Protein AF-A0A7S1QBC5-F1 (afdb_monomer_lite)

pLDDT: mean 70.39, std 18.43, range [30.5, 93.19]

Sequence (235 aa):
CILVTPGQVVLSHFKSKREDGSVTKSRTPREAKVIALGDDTARLEFLANGRRHEVPSTWIVGAQPIPSAGLLQSGISQETMKRGKLAITLLRTERAVLAYYLKGMTQCVETLQGFLEKAQAFTAMGDLNNARKCAQIVQDYLAKETKEMDAETASMQPESLDQVPKLDEDGQVLPNTDLNKPIWNMPPLGTDSKDTGQDILFVDGVPTDQSGRPLDLTPEQAESLQEQAEGKGKA

Secondary structure (DSSP, 8-state):
-----TT-EEEE--EEEPTTS-EEE-SS-EEEEEEEE-SSEEEEEETTTTEEEEEEGGGEEEE--S--GGGGTSS--HHHHHHHHHHHHHHHHHHHHHHHHHHHHHHHHHHHHHHHHHHHHHHHTT-HHHHHHHHHHHHHHHHHHHHHHHHHHHHHS---GGGSPPB-TTS-B--S--TTS-S--PPPS--------------S---B-TT-PBP---HHHHHHHHHHHHTTS--

Radius of gyration: 34.81 Å; chains: 1; bounding box: 71×44×100 Å

Foldseek 3Di:
DADDDQQFWFFFWAFDQDPVRDTDTDPGTAIWGFHDDDPFWTFTQGPVPRDTGIDGPVRGPGGDPDDPVVVVVPPQPPVNVVVVVVVVVVVVVVVVVVVVVVVVVVVLVVVLVVLVVVLVVCVVVVNNVVNVVSVVVNVVVVVVVVVVVVVVVVVPPDPPLLPPFQADPVGDGDPSDDPPDPSDPPDDPDDDPPPPDPPDPDDDDADDDPVPDGDPDDPVRVVVVVVVVVVPPDD

Organism: Alexandrium catenella (NCBI:txid2925)

Structure (mmCIF, N/CA/C/O backbone):
data_AF-A0A7S1QBC5-F1
#
_entry.id   AF-A0A7S1QBC5-F1
#
loop_
_atom_site.group_PDB
_atom_site.id
_atom_site.type_symbol
_atom_site.label_atom_id
_atom_site.label_alt_id
_atom_site.label_comp_id
_atom_site.label_asym_id
_atom_site.label_entity_id
_atom_site.label_seq_id
_atom_site.pdbx_PDB_ins_code
_atom_site.Cartn_x
_atom_site.Cartn_y
_atom_site.Cartn_z
_atom_site.occupancy
_atom_site.B_iso_or_equiv
_atom_site.auth_seq_id
_atom_site.auth_comp_id
_atom_site.auth_asym_id
_atom_site.auth_atom_id
_atom_site.pdbx_PDB_model_num
ATOM 1 N N . CYS A 1 1 ? -11.884 -5.260 -22.539 1.00 51.25 1 CYS A N 1
ATOM 2 C CA . CYS A 1 1 ? -11.257 -4.200 -23.351 1.00 51.25 1 CYS A CA 1
ATOM 3 C C . CYS A 1 1 ? -9.805 -4.094 -22.903 1.00 51.25 1 CYS A C 1
ATOM 5 O O . CYS A 1 1 ? -9.590 -3.922 -21.709 1.00 51.25 1 CYS A O 1
ATOM 7 N N . ILE A 1 2 ? -8.830 -4.323 -23.785 1.00 63.12 2 ILE A N 1
ATOM 8 C CA . ILE A 1 2 ? -7.410 -4.186 -23.427 1.00 63.12 2 ILE A CA 1
ATOM 9 C C . ILE A 1 2 ? -7.102 -2.690 -23.479 1.00 63.12 2 ILE A C 1
ATOM 11 O O . ILE A 1 2 ? -7.291 -2.072 -24.522 1.00 63.12 2 ILE A O 1
ATOM 15 N N . LEU A 1 3 ? -6.691 -2.103 -22.357 1.00 70.75 3 LEU A N 1
ATOM 16 C CA . LEU A 1 3 ? -6.310 -0.695 -22.309 1.00 70.75 3 LEU A CA 1
ATOM 17 C C . LEU A 1 3 ? -4.893 -0.573 -22.878 1.00 70.75 3 LEU A C 1
ATOM 19 O O . LEU A 1 3 ? -3.947 -1.101 -22.298 1.00 70.75 3 LEU A O 1
ATOM 23 N N . VAL A 1 4 ? -4.778 0.042 -24.053 1.00 77.62 4 VAL A N 1
ATOM 24 C CA . VAL A 1 4 ? -3.531 0.167 -24.816 1.00 77.62 4 VAL A CA 1
ATOM 25 C C . VAL A 1 4 ? -3.160 1.640 -24.905 1.00 77.62 4 VAL A C 1
ATOM 27 O O . VAL A 1 4 ? -3.991 2.457 -25.300 1.00 77.62 4 VAL A O 1
ATOM 30 N N . THR A 1 5 ? -1.917 1.982 -24.573 1.00 82.88 5 THR A N 1
ATOM 31 C CA . THR A 1 5 ? -1.407 3.355 -24.690 1.00 82.88 5 THR A CA 1
ATOM 32 C C . THR A 1 5 ? -0.395 3.495 -25.833 1.00 82.88 5 THR A C 1
ATOM 34 O O . THR A 1 5 ? 0.328 2.542 -26.149 1.00 82.88 5 THR A O 1
ATOM 37 N N . PRO A 1 6 ? -0.305 4.675 -26.480 1.00 83.50 6 PRO A N 1
ATOM 38 C CA . PRO A 1 6 ? 0.788 4.971 -27.401 1.00 83.50 6 PRO A CA 1
ATOM 39 C C . PRO A 1 6 ? 2.150 4.774 -26.722 1.00 83.50 6 PRO A C 1
ATOM 41 O O . PRO A 1 6 ? 2.346 5.151 -25.570 1.00 83.50 6 PRO A O 1
ATOM 44 N N . GLY A 1 7 ? 3.096 4.168 -27.433 1.00 80.00 7 GLY A N 1
ATOM 45 C CA . GLY A 1 7 ? 4.428 3.821 -26.937 1.00 80.00 7 GLY A CA 1
ATOM 46 C C . GLY A 1 7 ? 4.538 2.435 -26.293 1.00 80.00 7 GLY A C 1
ATOM 47 O O . GLY A 1 7 ? 5.657 1.945 -26.143 1.00 80.00 7 GLY A O 1
ATOM 48 N N . GLN A 1 8 ? 3.421 1.777 -25.969 1.00 85.12 8 GLN A N 1
ATOM 49 C CA . GLN A 1 8 ? 3.420 0.446 -25.362 1.00 85.12 8 GLN A CA 1
ATOM 50 C C . GLN A 1 8 ? 3.784 -0.652 -26.373 1.00 85.12 8 GLN A C 1
ATOM 52 O O . GLN A 1 8 ? 3.403 -0.586 -27.543 1.00 85.12 8 GLN A O 1
ATOM 57 N N . VAL A 1 9 ? 4.496 -1.687 -25.915 1.00 86.25 9 VAL A N 1
ATOM 58 C CA . VAL A 1 9 ? 4.707 -2.921 -26.685 1.00 86.25 9 VAL A CA 1
ATOM 59 C C . VAL A 1 9 ? 3.542 -3.875 -26.430 1.00 86.25 9 VAL A C 1
ATOM 61 O O . VAL A 1 9 ? 3.220 -4.208 -25.289 1.00 86.25 9 VAL A O 1
ATOM 64 N N . VAL A 1 10 ? 2.893 -4.302 -27.507 1.00 88.81 10 VAL A N 1
ATOM 65 C CA . VAL A 1 10 ? 1.724 -5.182 -27.497 1.00 88.81 10 VAL A CA 1
ATOM 66 C C . VAL A 1 10 ? 1.956 -6.395 -28.388 1.00 88.81 10 VAL A C 1
ATOM 68 O O . VAL A 1 10 ? 2.747 -6.356 -29.329 1.00 88.81 10 VAL A O 1
ATOM 71 N N . LEU A 1 11 ? 1.225 -7.474 -28.129 1.00 90.50 11 LEU A N 1
ATOM 72 C CA . LEU A 1 11 ? 1.123 -8.609 -29.037 1.00 90.50 11 LEU A CA 1
ATOM 73 C C . LEU A 1 11 ? -0.056 -8.378 -29.978 1.00 90.50 11 LEU A C 1
ATOM 75 O O . LEU A 1 11 ? -1.210 -8.345 -29.545 1.00 90.50 11 LEU A O 1
ATOM 79 N N . SER A 1 12 ? 0.228 -8.242 -31.272 1.00 90.25 12 SER A N 1
ATOM 80 C CA . SER A 1 12 ? -0.793 -8.015 -32.294 1.00 90.25 12 SER A CA 1
ATOM 81 C C . SER A 1 12 ? -0.640 -8.961 -33.473 1.00 90.25 12 SER A C 1
ATOM 83 O O . SER A 1 12 ? 0.461 -9.367 -33.847 1.00 90.25 12 SER A O 1
ATOM 85 N N . HIS A 1 13 ? -1.757 -9.284 -34.114 1.00 90.00 13 HIS A N 1
ATOM 86 C CA . HIS A 1 13 ? -1.727 -9.894 -35.438 1.00 90.00 13 HIS A CA 1
ATOM 87 C C . HIS A 1 13 ? -1.431 -8.842 -36.510 1.00 90.00 13 HIS A C 1
ATOM 89 O O . HIS A 1 13 ? -1.808 -7.678 -36.366 1.00 90.00 13 HIS A O 1
ATOM 95 N N . PHE A 1 14 ? -0.775 -9.255 -37.595 1.00 86.69 14 PHE A N 1
ATOM 96 C CA . PHE A 1 14 ? -0.503 -8.398 -38.749 1.00 86.69 14 PHE A CA 1
ATOM 97 C C . PHE A 1 14 ? -1.366 -8.796 -39.948 1.00 86.69 14 PHE A C 1
ATOM 99 O O . PHE A 1 14 ? -1.917 -9.899 -40.022 1.00 86.69 14 PHE A O 1
ATOM 106 N N . LYS A 1 15 ? -1.480 -7.877 -40.908 1.00 86.62 15 LYS A N 1
ATOM 107 C CA . LYS A 1 15 ? -2.141 -8.116 -42.194 1.00 86.62 15 LYS A CA 1
ATOM 108 C C . LYS A 1 15 ? -1.238 -8.988 -43.069 1.00 86.62 15 LYS A C 1
ATOM 110 O O . LYS A 1 15 ? -0.229 -8.511 -43.580 1.00 86.62 15 LYS A O 1
ATOM 115 N N . SER A 1 16 ? -1.597 -10.258 -43.234 1.00 82.88 16 SER A N 1
ATOM 116 C CA . SER A 1 16 ? -0.935 -11.168 -44.176 1.00 82.88 16 SER A CA 1
ATOM 117 C C . SER A 1 16 ? -1.643 -11.111 -45.530 1.00 82.88 16 SER A C 1
ATOM 119 O O . SER A 1 16 ? -2.864 -11.255 -45.587 1.00 82.88 16 SER A O 1
ATOM 121 N N . LYS A 1 17 ? -0.892 -10.868 -46.608 1.00 82.75 17 LYS A N 1
ATOM 122 C CA . LYS A 1 17 ? -1.403 -10.982 -47.980 1.00 82.75 17 LYS A CA 1
ATOM 123 C C . LYS A 1 17 ? -1.256 -12.433 -48.426 1.00 82.75 17 LYS A C 1
ATOM 125 O O . LYS A 1 17 ? -0.170 -12.993 -48.284 1.00 82.75 17 LYS A O 1
ATOM 130 N N . ARG A 1 18 ? -2.337 -13.035 -48.914 1.00 78.75 18 ARG A N 1
ATOM 131 C CA . ARG A 1 18 ? -2.302 -14.351 -49.564 1.00 78.75 18 ARG A CA 1
ATOM 132 C C . ARG A 1 18 ? -1.874 -14.211 -51.023 1.00 78.75 18 ARG A C 1
ATOM 134 O O . ARG A 1 18 ? -1.901 -13.106 -51.563 1.00 78.75 18 ARG A O 1
ATOM 141 N N . GLU A 1 19 ? -1.517 -15.331 -51.645 1.00 79.06 19 GLU A N 1
ATOM 142 C CA . GLU A 1 19 ? -1.205 -15.407 -53.081 1.00 79.06 19 GLU A CA 1
ATOM 143 C C . GLU A 1 19 ? -2.383 -14.913 -53.938 1.00 79.06 19 GLU A C 1
ATOM 145 O O . GLU A 1 19 ? -2.178 -14.190 -54.906 1.00 79.06 19 GLU A O 1
ATOM 150 N N . ASP A 1 20 ? -3.615 -15.145 -53.475 1.00 77.06 20 ASP A N 1
ATOM 151 C CA . ASP A 1 20 ? -4.859 -14.653 -54.089 1.00 77.06 20 ASP A CA 1
ATOM 152 C C . ASP A 1 20 ? -5.090 -13.132 -53.928 1.00 77.06 20 ASP A C 1
ATOM 154 O O . ASP A 1 20 ? -6.166 -12.621 -54.233 1.00 77.06 20 ASP A O 1
ATOM 158 N N . GLY A 1 21 ? -4.147 -12.391 -53.337 1.00 76.62 21 GLY A N 1
ATOM 159 C CA . GLY A 1 21 ? -4.260 -10.949 -53.077 1.00 76.62 21 GLY A CA 1
ATOM 160 C C . GLY A 1 21 ? -5.158 -10.561 -51.892 1.00 76.62 21 GLY A C 1
ATOM 161 O O . GLY A 1 21 ? -5.149 -9.402 -51.469 1.00 76.62 21 GLY A O 1
ATOM 162 N N . SER A 1 22 ? -5.892 -11.509 -51.299 1.00 78.88 22 SER A N 1
ATOM 163 C CA . SER A 1 22 ? -6.723 -11.264 -50.113 1.00 78.88 22 SER A CA 1
ATOM 164 C C . SER A 1 22 ? -5.884 -11.001 -48.853 1.00 78.88 22 SER A C 1
ATOM 166 O O . SER A 1 22 ? -4.820 -11.591 -48.642 1.00 78.88 22 SER A O 1
ATOM 168 N N . VAL A 1 23 ? -6.361 -10.097 -47.990 1.00 79.69 23 VAL A N 1
ATOM 169 C CA . VAL A 1 23 ? -5.702 -9.757 -46.720 1.00 79.69 23 VAL A CA 1
ATOM 170 C C . VAL A 1 23 ? -6.374 -10.513 -45.584 1.00 79.69 23 VAL A C 1
ATOM 172 O O . VAL A 1 23 ? -7.540 -10.282 -45.280 1.00 79.69 23 VAL A O 1
ATOM 175 N N . THR A 1 24 ? -5.625 -11.386 -44.914 1.00 84.62 24 THR A N 1
ATOM 176 C CA . THR A 1 24 ? -6.119 -12.138 -43.754 1.00 84.62 24 THR A CA 1
ATOM 177 C C . THR A 1 24 ? -5.286 -11.880 -42.506 1.00 84.62 24 THR A C 1
ATOM 179 O O . THR A 1 24 ? -4.106 -11.522 -42.578 1.00 84.62 24 THR A O 1
ATOM 182 N N . LYS A 1 25 ? -5.911 -12.056 -41.341 1.00 87.94 25 LYS A N 1
ATOM 183 C CA . LYS A 1 25 ? -5.252 -11.990 -40.034 1.00 87.94 25 LYS A CA 1
ATOM 184 C C . LYS A 1 25 ? -4.140 -13.043 -39.959 1.00 87.94 25 LYS A C 1
ATOM 186 O O . LYS A 1 25 ? -4.372 -14.202 -40.305 1.00 87.94 25 LYS A O 1
ATOM 191 N N . SER A 1 26 ? -2.941 -12.654 -39.521 1.00 86.56 26 SER A N 1
ATOM 192 C CA . SER A 1 26 ? -1.837 -13.601 -39.322 1.00 86.56 26 SER A CA 1
ATOM 193 C C . SER A 1 26 ? -2.220 -14.696 -38.323 1.00 86.56 26 SER A C 1
ATOM 195 O O . SER A 1 26 ? -2.960 -14.447 -37.374 1.00 86.56 26 SER A O 1
ATOM 197 N N . ARG A 1 27 ? -1.698 -15.915 -38.496 1.00 85.19 27 ARG A N 1
ATOM 198 C CA . ARG A 1 27 ? -1.941 -17.012 -37.541 1.00 85.19 27 ARG A CA 1
ATOM 199 C C . ARG A 1 27 ? -1.248 -16.770 -36.201 1.00 85.19 27 ARG A C 1
ATOM 201 O O . ARG A 1 27 ? -1.842 -17.003 -35.158 1.00 85.19 27 ARG A O 1
ATOM 208 N N . THR A 1 28 ? -0.018 -16.262 -36.237 1.00 84.94 28 THR A N 1
ATOM 209 C CA . THR A 1 28 ? 0.774 -15.963 -35.042 1.00 84.94 28 THR A CA 1
ATOM 210 C C . THR A 1 28 ? 0.765 -14.459 -34.744 1.00 84.94 28 THR A C 1
ATOM 212 O O . THR A 1 28 ? 0.979 -13.655 -35.666 1.00 84.94 28 THR A O 1
ATOM 215 N N . PRO A 1 29 ? 0.484 -14.053 -33.492 1.00 88.75 29 PRO A N 1
ATOM 216 C CA . PRO A 1 29 ? 0.684 -12.678 -33.056 1.00 88.75 29 PRO A CA 1
ATOM 217 C C . PRO A 1 29 ? 2.183 -12.392 -32.906 1.00 88.75 29 PRO A C 1
ATOM 219 O O . PRO A 1 29 ? 2.979 -13.295 -32.645 1.00 88.75 29 PRO A O 1
ATOM 222 N N . ARG A 1 30 ? 2.573 -11.134 -33.098 1.00 87.62 30 ARG A N 1
ATOM 223 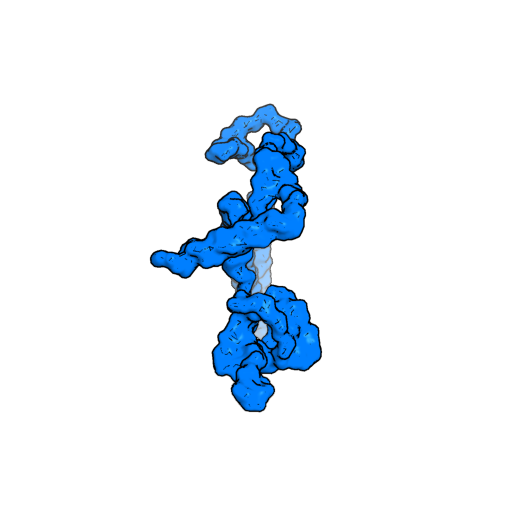C CA . ARG A 1 30 ? 3.955 -10.659 -32.975 1.00 87.62 30 ARG A CA 1
ATOM 224 C C . ARG A 1 30 ? 4.001 -9.405 -32.118 1.00 87.62 30 ARG A C 1
ATOM 226 O O . ARG A 1 30 ? 3.013 -8.676 -32.030 1.00 87.62 30 ARG A O 1
ATOM 233 N N . GLU A 1 31 ? 5.157 -9.161 -31.521 1.00 89.81 31 GLU A N 1
ATOM 234 C CA . GLU A 1 31 ? 5.402 -7.950 -30.747 1.00 89.81 31 GLU A CA 1
ATOM 235 C C . GLU A 1 31 ? 5.433 -6.724 -31.658 1.00 89.81 31 GLU A C 1
ATOM 237 O O . GLU A 1 31 ? 6.102 -6.701 -32.700 1.00 89.81 31 GLU A O 1
ATOM 242 N N . ALA A 1 32 ? 4.684 -5.704 -31.262 1.00 88.31 32 ALA A N 1
ATOM 243 C CA . ALA A 1 32 ? 4.590 -4.447 -31.970 1.00 88.31 32 ALA A CA 1
ATOM 244 C C . ALA A 1 32 ? 4.493 -3.278 -30.993 1.00 88.31 32 ALA A C 1
ATOM 246 O O . ALA A 1 32 ? 3.811 -3.361 -29.975 1.00 88.31 32 ALA A O 1
ATOM 247 N N . LYS A 1 33 ? 5.153 -2.170 -31.314 1.00 89.19 33 LYS A N 1
ATOM 248 C CA . LYS A 1 33 ? 5.049 -0.909 -30.585 1.00 89.19 33 LYS A CA 1
ATOM 249 C C . LYS A 1 33 ? 3.864 -0.107 -31.112 1.00 89.19 33 LYS A C 1
ATOM 251 O O . LYS A 1 33 ? 3.727 0.088 -32.320 1.00 89.19 33 LYS A O 1
ATOM 256 N N . VAL A 1 34 ? 3.011 0.373 -30.218 1.00 90.12 34 VAL A N 1
ATOM 257 C CA . VAL A 1 34 ? 1.857 1.205 -30.573 1.00 90.12 34 VAL A CA 1
ATOM 258 C C . VAL A 1 34 ? 2.350 2.613 -30.889 1.00 90.12 34 VAL A C 1
ATOM 260 O O . VAL A 1 34 ? 2.952 3.259 -30.038 1.00 90.12 34 VAL A O 1
ATOM 263 N N . ILE A 1 35 ? 2.112 3.104 -32.104 1.00 89.62 35 ILE A N 1
ATOM 264 C CA . ILE A 1 35 ? 2.470 4.477 -32.498 1.00 89.62 35 ILE A CA 1
ATOM 265 C C . ILE A 1 35 ? 1.291 5.413 -32.246 1.00 89.62 35 ILE A C 1
ATOM 267 O O . ILE A 1 35 ? 1.454 6.472 -31.651 1.00 89.62 35 ILE A O 1
ATOM 271 N N . ALA A 1 36 ? 0.107 5.023 -32.714 1.00 87.81 36 ALA A N 1
ATOM 272 C CA . ALA A 1 36 ? -1.112 5.808 -32.584 1.00 87.81 36 ALA A CA 1
ATOM 273 C C . ALA A 1 36 ? -2.322 4.881 -32.460 1.00 87.81 36 ALA A C 1
ATOM 275 O O . ALA A 1 36 ? -2.352 3.806 -33.068 1.00 87.81 36 ALA A O 1
ATOM 276 N N . LEU A 1 37 ? -3.311 5.320 -31.689 1.00 88.19 37 LEU A N 1
ATOM 277 C CA . LEU A 1 37 ? -4.580 4.632 -31.500 1.00 88.19 37 LEU A CA 1
ATOM 278 C C . LEU A 1 37 ? -5.678 5.494 -32.133 1.00 88.19 37 LEU A C 1
ATOM 280 O O . LEU A 1 37 ? -5.797 6.666 -31.787 1.00 88.19 37 LEU A O 1
ATOM 284 N N . GLY A 1 38 ? -6.407 4.942 -33.097 1.00 85.50 38 GLY A N 1
ATOM 285 C CA . GLY A 1 38 ? -7.657 5.502 -33.604 1.00 85.50 38 GLY A CA 1
ATOM 286 C C . GLY A 1 38 ? -8.857 4.788 -32.981 1.00 85.50 38 GLY A C 1
ATOM 287 O O . GLY A 1 38 ? -8.684 3.884 -32.161 1.00 85.50 38 GLY A O 1
ATOM 288 N N . ASP A 1 39 ? -10.062 5.175 -33.397 1.00 83.62 39 ASP A N 1
ATOM 289 C CA . ASP A 1 39 ? -11.306 4.649 -32.820 1.00 83.62 39 ASP A CA 1
ATOM 290 C C . ASP A 1 39 ? -11.473 3.137 -33.082 1.00 83.62 39 ASP A C 1
ATOM 292 O O . ASP A 1 39 ? -11.740 2.371 -32.158 1.00 83.62 39 ASP A O 1
ATOM 296 N N . ASP A 1 40 ? -11.195 2.686 -34.314 1.00 87.75 40 ASP A N 1
ATOM 297 C CA . ASP A 1 40 ? -11.333 1.276 -34.732 1.00 87.75 40 ASP A CA 1
ATOM 298 C C . ASP A 1 40 ? -10.020 0.622 -35.201 1.00 87.75 40 ASP A C 1
ATOM 300 O O . ASP A 1 40 ? -9.921 -0.607 -35.329 1.00 87.75 40 ASP A O 1
ATOM 304 N N . THR A 1 41 ? -8.979 1.419 -35.453 1.00 91.12 41 THR A N 1
ATOM 305 C CA . THR A 1 41 ? -7.675 0.948 -35.935 1.00 91.12 41 THR A CA 1
ATOM 306 C C . THR A 1 41 ? -6.538 1.426 -35.039 1.00 91.12 41 THR A C 1
ATOM 308 O O . THR A 1 41 ? -6.593 2.477 -34.411 1.00 91.12 41 THR A O 1
ATOM 311 N N . ALA A 1 42 ? -5.470 0.640 -34.977 1.00 89.81 42 ALA A N 1
ATOM 312 C CA . ALA A 1 42 ? -4.229 0.982 -34.307 1.00 89.81 42 ALA A CA 1
ATOM 313 C C . ALA A 1 42 ? -3.082 0.948 -35.318 1.00 89.81 42 ALA A C 1
ATOM 315 O O . ALA A 1 42 ? -2.928 -0.006 -36.093 1.00 89.81 42 ALA A O 1
ATOM 316 N N . ARG A 1 43 ? -2.250 1.990 -35.298 1.00 91.81 43 ARG A N 1
ATOM 317 C CA . ARG A 1 43 ? -1.004 2.038 -36.064 1.00 91.81 43 ARG A CA 1
ATOM 318 C C . ARG A 1 43 ? 0.106 1.452 -35.204 1.00 91.81 43 ARG A C 1
ATOM 320 O O . ARG A 1 43 ? 0.489 2.044 -34.195 1.00 91.81 43 ARG A O 1
ATOM 327 N N . LEU A 1 44 ? 0.613 0.295 -35.614 1.00 92.06 44 LEU A N 1
ATOM 328 C CA . LEU A 1 44 ? 1.619 -0.473 -34.890 1.00 92.06 44 LEU A CA 1
ATOM 329 C C . LEU A 1 44 ? 2.905 -0.601 -35.710 1.00 92.06 44 LEU A C 1
ATOM 331 O O . LEU A 1 44 ? 2.860 -0.728 -36.933 1.00 92.06 44 LEU A O 1
ATOM 335 N N . GLU A 1 45 ? 4.046 -0.616 -35.037 1.00 92.06 45 GLU A N 1
ATOM 336 C CA . GLU A 1 45 ? 5.358 -0.922 -35.606 1.00 92.06 45 GLU A CA 1
ATOM 337 C C . GLU A 1 45 ? 5.831 -2.273 -35.085 1.00 92.06 45 GLU A C 1
ATOM 339 O O . GLU A 1 45 ? 6.101 -2.429 -33.897 1.00 92.06 45 GLU A O 1
ATOM 344 N N . PHE A 1 46 ? 5.892 -3.273 -35.959 1.00 89.56 46 PHE A N 1
ATOM 345 C CA . PHE A 1 46 ? 6.289 -4.621 -35.562 1.00 89.56 46 PHE A CA 1
ATOM 346 C C . PHE A 1 46 ? 7.800 -4.681 -35.323 1.00 89.56 46 PHE A C 1
ATOM 348 O O . PHE A 1 46 ? 8.586 -4.423 -36.233 1.00 89.56 46 PHE A O 1
ATOM 355 N N . LEU A 1 47 ? 8.214 -5.071 -34.113 1.00 86.81 47 LEU A N 1
ATOM 356 C CA . LEU A 1 47 ? 9.625 -5.035 -33.701 1.00 86.81 47 LEU A CA 1
ATOM 357 C C . LEU A 1 47 ? 10.509 -5.961 -34.548 1.00 86.81 47 LEU A C 1
ATOM 359 O O . LEU A 1 47 ? 11.662 -5.652 -34.813 1.00 86.81 47 LEU A O 1
ATOM 363 N N . ALA A 1 48 ? 9.946 -7.070 -35.034 1.00 81.50 48 ALA A N 1
ATOM 364 C CA . ALA A 1 48 ? 10.674 -8.057 -35.827 1.00 81.50 48 ALA A CA 1
ATOM 365 C C . ALA A 1 48 ? 11.124 -7.553 -37.212 1.00 81.50 48 ALA A C 1
ATOM 367 O O . ALA A 1 48 ? 12.005 -8.156 -37.814 1.00 81.50 48 ALA A O 1
ATOM 368 N N . ASN A 1 49 ? 10.481 -6.523 -37.770 1.00 83.25 49 ASN A N 1
ATOM 369 C CA . ASN A 1 49 ? 10.765 -6.058 -39.133 1.00 83.25 49 ASN A CA 1
ATOM 370 C C . ASN A 1 49 ? 10.786 -4.529 -39.290 1.00 83.25 49 ASN A C 1
ATOM 372 O O . ASN A 1 49 ? 10.976 -4.055 -40.409 1.00 83.25 49 ASN A O 1
ATOM 376 N N . GLY A 1 50 ? 10.528 -3.766 -38.222 1.00 83.44 50 GLY A N 1
ATOM 377 C CA . GLY A 1 50 ? 10.456 -2.301 -38.246 1.00 83.44 50 GLY A CA 1
ATOM 378 C C . GLY A 1 50 ? 9.340 -1.737 -39.133 1.00 83.44 50 GLY A C 1
ATOM 379 O O . GLY A 1 50 ? 9.332 -0.547 -39.446 1.00 83.44 50 GLY A O 1
ATOM 380 N N . ARG A 1 51 ? 8.396 -2.567 -39.604 1.00 87.12 51 ARG A N 1
ATOM 381 C CA . ARG A 1 51 ? 7.351 -2.117 -40.533 1.00 87.12 51 ARG A CA 1
ATOM 382 C C . ARG A 1 51 ? 6.140 -1.599 -39.780 1.00 87.12 51 ARG A C 1
ATOM 384 O O . ARG A 1 51 ? 5.626 -2.237 -38.858 1.00 87.12 51 ARG A O 1
ATOM 391 N N . ARG A 1 52 ? 5.639 -0.461 -40.256 1.00 91.00 52 ARG A N 1
ATOM 392 C CA . ARG A 1 52 ? 4.421 0.173 -39.754 1.00 91.00 52 ARG A CA 1
ATOM 393 C C . ARG A 1 52 ? 3.206 -0.403 -40.461 1.00 91.00 52 ARG A C 1
ATOM 395 O O . ARG A 1 52 ? 3.121 -0.393 -41.687 1.00 91.00 52 ARG A O 1
ATOM 402 N N . HIS A 1 53 ? 2.260 -0.888 -39.676 1.00 89.88 53 HIS A N 1
ATOM 403 C CA . HIS A 1 53 ? 1.021 -1.470 -40.156 1.00 89.88 53 HIS A CA 1
ATOM 404 C C . HIS A 1 53 ? -0.156 -0.885 -39.389 1.00 89.88 53 HIS A C 1
ATOM 406 O O . HIS A 1 53 ? -0.126 -0.750 -38.170 1.00 89.88 53 HIS A O 1
ATOM 412 N N . GLU A 1 54 ? -1.220 -0.581 -40.119 1.00 91.00 54 GLU A N 1
ATOM 413 C CA . GLU A 1 54 ? -2.500 -0.225 -39.529 1.00 91.00 54 GLU A CA 1
ATOM 414 C C . GLU A 1 54 ? -3.376 -1.474 -39.444 1.00 91.00 54 GLU A C 1
ATOM 416 O O . GLU A 1 54 ? -3.695 -2.097 -40.468 1.00 91.00 54 GLU A O 1
ATOM 421 N N . VAL A 1 55 ? -3.722 -1.867 -38.222 1.00 90.12 55 VAL A N 1
ATOM 422 C CA . VAL A 1 55 ? -4.491 -3.079 -37.921 1.00 90.12 55 VAL A CA 1
ATOM 423 C C . VAL A 1 55 ? -5.724 -2.726 -37.091 1.00 90.12 55 VAL A C 1
ATOM 425 O O . VAL A 1 55 ? -5.684 -1.746 -36.356 1.00 90.12 55 VAL A O 1
ATOM 428 N N . PRO A 1 56 ? -6.823 -3.490 -37.183 1.00 90.88 56 PRO A N 1
ATOM 429 C CA . PRO A 1 56 ? -7.970 -3.293 -36.300 1.00 90.88 56 PRO A CA 1
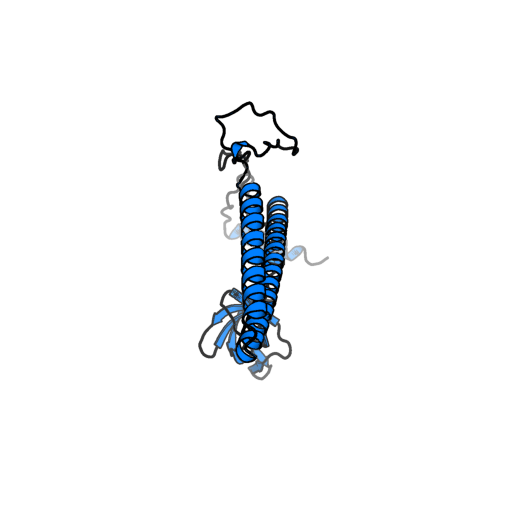ATOM 430 C C . PRO A 1 56 ? -7.570 -3.402 -34.825 1.00 90.88 56 PRO A C 1
ATOM 432 O O . PRO A 1 56 ? -6.774 -4.275 -34.468 1.00 90.88 56 PRO A O 1
ATOM 435 N N . SER A 1 57 ? -8.149 -2.571 -33.960 1.00 87.31 57 SER A N 1
ATOM 436 C CA . SER A 1 57 ? -7.889 -2.600 -32.508 1.00 87.31 57 SER A CA 1
ATOM 437 C C . SER A 1 57 ? -8.189 -3.977 -31.889 1.00 87.31 57 SER A C 1
ATOM 439 O O . SER A 1 57 ? -7.474 -4.446 -31.005 1.00 87.31 57 SER A O 1
ATOM 441 N N . THR A 1 58 ? -9.169 -4.696 -32.445 1.00 88.88 58 THR A N 1
ATOM 442 C CA . THR A 1 58 ? -9.547 -6.073 -32.073 1.00 88.88 58 THR A CA 1
ATOM 443 C C . THR A 1 58 ? -8.476 -7.133 -32.366 1.00 88.88 58 THR A C 1
ATOM 445 O O . THR A 1 58 ? -8.604 -8.280 -31.932 1.00 88.88 58 THR A O 1
ATOM 448 N N . TRP A 1 59 ? -7.425 -6.802 -33.124 1.00 89.44 59 TRP A N 1
ATOM 449 C CA . TRP A 1 59 ? -6.327 -7.723 -33.444 1.00 89.44 59 TRP A CA 1
ATOM 450 C C . TRP A 1 59 ? -5.179 -7.674 -32.432 1.00 89.44 59 TRP A C 1
ATOM 452 O O . TRP A 1 59 ? -4.257 -8.491 -32.530 1.00 89.44 59 TRP A O 1
ATOM 462 N N . ILE A 1 60 ? -5.255 -6.767 -31.458 1.00 87.56 60 ILE A N 1
ATOM 463 C CA . ILE A 1 60 ? -4.347 -6.700 -30.317 1.00 87.56 60 ILE A CA 1
ATOM 464 C C . ILE A 1 60 ? -4.804 -7.753 -29.301 1.00 87.56 60 ILE A C 1
ATOM 466 O O . ILE A 1 60 ? -5.904 -7.680 -28.763 1.00 87.56 60 ILE A O 1
ATOM 470 N N . VAL A 1 61 ? -3.975 -8.775 -29.086 1.00 84.25 61 VAL A N 1
ATOM 471 C CA . VAL A 1 61 ? -4.311 -9.968 -28.285 1.00 84.25 61 VAL A CA 1
ATOM 472 C C . VAL A 1 61 ? -3.963 -9.771 -26.816 1.00 84.25 61 VAL A C 1
ATOM 474 O O . VAL A 1 61 ? -4.637 -10.294 -25.934 1.00 84.25 61 VAL A O 1
ATOM 477 N N . GLY A 1 62 ? -2.905 -9.012 -26.550 1.00 77.75 62 GLY A N 1
ATOM 478 C CA . GLY A 1 62 ? -2.432 -8.754 -25.202 1.00 77.75 62 GLY A CA 1
ATOM 479 C C . GLY A 1 62 ? -1.543 -7.528 -25.178 1.00 77.75 62 GLY A C 1
ATOM 480 O O . GLY A 1 62 ? -0.710 -7.329 -26.060 1.00 77.75 62 GLY A O 1
ATOM 481 N N . ALA A 1 63 ? -1.715 -6.711 -24.152 1.00 68.81 63 ALA A N 1
ATOM 482 C CA . ALA A 1 63 ? -0.747 -5.702 -23.781 1.00 68.81 63 ALA A CA 1
ATOM 483 C C . ALA A 1 63 ? 0.105 -6.330 -22.679 1.00 68.81 63 ALA A C 1
ATOM 485 O O . ALA A 1 63 ? -0.448 -6.687 -21.640 1.00 68.81 63 ALA A O 1
ATOM 486 N N . GLN A 1 64 ? 1.407 -6.536 -22.896 1.00 59.53 64 GLN A N 1
ATOM 487 C CA . GLN A 1 64 ? 2.263 -6.849 -21.754 1.00 59.53 64 GLN A CA 1
ATOM 488 C C . GLN A 1 64 ? 2.362 -5.564 -20.919 1.00 59.53 64 GLN A C 1
ATOM 490 O O . GLN A 1 64 ? 2.809 -4.534 -21.437 1.00 59.53 64 GLN A O 1
ATOM 495 N N . PRO A 1 65 ? 1.918 -5.558 -19.651 1.00 51.84 65 PRO A N 1
ATOM 496 C CA . PRO A 1 65 ? 2.369 -4.534 -18.737 1.00 51.84 65 PRO A CA 1
ATOM 497 C C . PRO A 1 65 ? 3.797 -4.921 -18.370 1.00 51.84 65 PRO A C 1
ATOM 499 O O . PRO A 1 65 ? 3.979 -5.991 -17.806 1.00 51.84 65 PRO A O 1
ATOM 502 N N . ILE A 1 66 ? 4.788 -4.115 -18.750 1.00 56.69 66 ILE A N 1
ATOM 503 C CA . ILE A 1 66 ? 6.055 -3.875 -18.032 1.00 56.69 66 ILE A CA 1
ATOM 504 C C . ILE A 1 66 ? 7.002 -3.094 -18.965 1.00 56.69 66 ILE A C 1
ATOM 506 O O . ILE A 1 66 ? 7.064 -3.386 -20.162 1.00 56.69 66 ILE A O 1
ATOM 510 N N . PRO A 1 67 ? 7.732 -2.087 -18.443 1.00 51.31 67 PRO A N 1
ATOM 511 C CA . PRO A 1 67 ? 8.780 -1.393 -19.186 1.00 51.31 67 PRO A CA 1
ATOM 512 C C . PRO A 1 67 ? 9.781 -2.429 -19.691 1.00 51.31 67 PRO A C 1
ATOM 514 O O . PRO A 1 67 ? 10.301 -3.213 -18.901 1.00 51.31 67 PRO A O 1
ATOM 517 N N . SER A 1 68 ? 10.024 -2.466 -21.002 1.00 48.62 68 SER A N 1
ATOM 518 C CA . SER A 1 68 ? 10.944 -3.424 -21.617 1.00 48.62 68 SER A CA 1
ATOM 519 C C . SER A 1 68 ? 12.239 -3.497 -20.808 1.00 48.62 68 SER A C 1
ATOM 521 O O . SER A 1 68 ? 12.923 -2.485 -20.665 1.00 48.62 68 SER A O 1
ATOM 523 N N . ALA A 1 69 ? 12.584 -4.679 -20.290 1.00 49.25 69 ALA A N 1
ATOM 524 C CA . ALA A 1 69 ? 13.808 -4.886 -19.514 1.00 49.25 69 ALA A CA 1
ATOM 525 C C . ALA A 1 69 ? 15.072 -4.450 -20.289 1.00 49.25 69 ALA A C 1
ATOM 527 O O . ALA A 1 69 ? 16.060 -4.050 -19.680 1.00 49.25 69 ALA A O 1
ATOM 528 N N . GLY A 1 70 ? 15.002 -4.427 -21.628 1.00 49.88 70 GLY A N 1
ATOM 529 C CA . GLY A 1 70 ? 16.037 -3.873 -22.504 1.00 49.88 70 GLY A CA 1
ATOM 530 C C . GLY A 1 70 ? 16.246 -2.356 -22.381 1.00 49.88 70 GLY A C 1
ATOM 531 O O . GLY A 1 70 ? 17.383 -1.911 -22.471 1.00 49.88 70 GLY A O 1
ATOM 532 N N . LEU A 1 71 ? 15.209 -1.564 -22.068 1.00 48.09 71 LEU A N 1
ATOM 533 C CA . LEU A 1 71 ? 15.342 -0.115 -21.812 1.00 48.09 71 LEU A CA 1
ATOM 534 C C . LEU A 1 71 ? 16.045 0.193 -20.480 1.00 48.09 71 LEU A C 1
ATOM 536 O O . LEU A 1 71 ? 16.517 1.308 -20.289 1.00 48.09 71 LEU A O 1
ATOM 540 N N . LEU A 1 72 ? 16.133 -0.777 -19.564 1.00 51.12 72 LEU A N 1
ATOM 541 C CA . LEU A 1 72 ? 16.921 -0.651 -18.333 1.00 51.12 72 LEU A CA 1
ATOM 542 C C . LEU A 1 72 ? 18.373 -1.129 -18.503 1.00 51.12 72 LEU A C 1
ATOM 544 O O . LEU A 1 72 ? 19.192 -0.905 -17.614 1.00 51.12 72 LEU A O 1
ATOM 548 N N . GLN A 1 73 ? 18.691 -1.816 -19.606 1.00 51.47 73 GLN A N 1
ATOM 549 C CA . GLN A 1 73 ? 20.000 -2.438 -19.828 1.00 51.47 73 GLN A CA 1
ATOM 550 C C . GLN A 1 73 ? 20.837 -1.734 -20.900 1.00 51.47 73 GLN A C 1
ATOM 552 O O . GLN A 1 73 ? 22.062 -1.757 -20.803 1.00 51.47 73 GLN A O 1
ATOM 557 N N . SER A 1 74 ? 20.229 -1.071 -21.887 1.00 48.12 74 SER A N 1
ATOM 558 C CA . SER A 1 74 ? 20.983 -0.301 -22.880 1.00 48.12 74 SER A CA 1
ATOM 559 C C . SER A 1 74 ? 21.201 1.139 -22.404 1.00 48.12 74 SER A C 1
ATOM 561 O O . SER A 1 74 ? 20.267 1.938 -22.403 1.00 48.12 74 SER A O 1
ATOM 563 N N . GLY A 1 75 ? 22.434 1.470 -22.011 1.00 58.09 75 GLY A N 1
ATOM 564 C CA . GLY A 1 75 ? 22.879 2.852 -21.768 1.00 58.09 75 GLY A CA 1
ATOM 565 C C . GLY A 1 75 ? 22.806 3.352 -20.321 1.00 58.09 75 GLY A C 1
ATOM 566 O O . GLY A 1 75 ? 23.176 4.492 -20.058 1.00 58.09 75 GLY A O 1
ATOM 567 N N . ILE A 1 76 ? 22.371 2.527 -19.365 1.00 59.19 76 ILE A N 1
ATOM 568 C CA . ILE A 1 76 ? 22.358 2.899 -17.944 1.00 59.19 76 ILE A CA 1
ATOM 569 C C . ILE A 1 76 ? 23.686 2.480 -17.306 1.00 59.19 76 ILE A C 1
ATOM 571 O O . ILE A 1 76 ? 24.020 1.294 -17.281 1.00 59.19 76 ILE A O 1
ATOM 575 N N . SER A 1 77 ? 24.444 3.443 -16.772 1.00 75.88 77 SER A N 1
ATOM 576 C CA . SER A 1 77 ? 25.691 3.154 -16.055 1.00 75.88 77 SER A CA 1
ATOM 577 C C . SER A 1 77 ? 25.442 2.178 -14.896 1.00 75.88 77 SER A C 1
ATOM 579 O O . SER A 1 77 ? 24.397 2.221 -14.237 1.00 75.88 77 SER A O 1
ATOM 581 N N . GLN A 1 78 ? 26.414 1.303 -14.605 1.00 74.19 7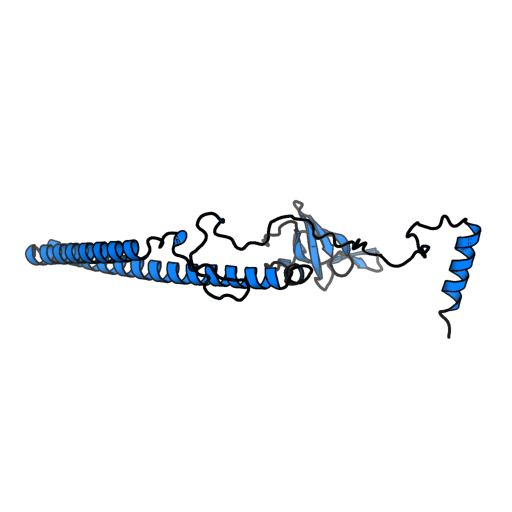8 GLN A N 1
ATOM 582 C CA . GLN A 1 78 ? 26.350 0.379 -13.457 1.00 74.19 78 GLN A CA 1
ATOM 583 C C . GLN A 1 78 ? 26.022 1.115 -12.150 1.00 74.19 78 GLN A C 1
ATOM 585 O O . GLN A 1 78 ? 25.323 0.597 -11.280 1.00 74.19 78 GLN A O 1
ATOM 590 N N . GLU A 1 79 ? 26.482 2.356 -12.037 1.00 73.00 79 GLU A N 1
ATOM 591 C CA . GLU A 1 79 ? 26.194 3.243 -10.923 1.00 73.00 79 GLU A CA 1
ATOM 592 C C . GLU A 1 79 ? 24.711 3.630 -10.838 1.00 73.00 79 GLU A C 1
ATOM 594 O O . GLU A 1 79 ? 24.089 3.464 -9.788 1.00 73.00 79 GLU A O 1
ATOM 599 N N . THR A 1 80 ? 24.100 4.051 -11.947 1.00 74.50 80 THR A N 1
ATOM 600 C CA . THR A 1 80 ? 22.664 4.365 -11.996 1.00 74.50 80 THR A CA 1
ATOM 601 C C . THR A 1 80 ? 21.815 3.131 -11.685 1.00 74.50 80 THR A C 1
ATOM 603 O O . THR A 1 80 ? 20.806 3.227 -10.985 1.00 74.50 80 THR A O 1
ATOM 606 N N . MET A 1 81 ? 22.254 1.941 -12.107 1.00 71.38 81 MET A N 1
ATOM 607 C CA . MET A 1 81 ? 21.580 0.688 -11.758 1.00 71.38 81 MET A CA 1
ATOM 608 C C . MET A 1 81 ? 21.665 0.379 -10.254 1.00 71.38 81 MET A C 1
ATOM 610 O O . MET A 1 81 ? 20.667 -0.034 -9.657 1.00 71.38 81 MET A O 1
ATOM 614 N N . LYS A 1 82 ? 22.827 0.591 -9.619 1.00 75.00 82 LYS A N 1
ATOM 615 C CA . LYS A 1 82 ? 22.985 0.449 -8.159 1.00 75.00 82 LYS A CA 1
ATOM 616 C C . LYS A 1 82 ? 22.097 1.444 -7.406 1.00 75.00 82 LYS A C 1
ATOM 618 O O . LYS A 1 82 ? 21.392 1.035 -6.486 1.00 75.00 82 LYS A O 1
ATOM 623 N N . ARG A 1 83 ? 22.052 2.706 -7.851 1.00 74.12 83 ARG A N 1
ATOM 624 C CA . ARG A 1 83 ? 21.167 3.748 -7.298 1.00 74.12 83 ARG A CA 1
ATOM 625 C C . ARG A 1 83 ? 19.692 3.365 -7.427 1.00 74.12 83 ARG A C 1
ATOM 627 O O . ARG A 1 83 ? 18.954 3.450 -6.453 1.00 74.12 83 ARG A O 1
ATOM 634 N N . GLY A 1 84 ? 19.276 2.857 -8.588 1.00 79.25 84 GLY A N 1
ATOM 635 C CA . GLY A 1 84 ? 17.910 2.376 -8.806 1.00 79.25 84 GLY A CA 1
ATOM 636 C C . GLY A 1 84 ? 17.542 1.199 -7.897 1.00 79.25 84 GLY A C 1
ATOM 637 O O . GLY A 1 84 ? 16.464 1.186 -7.305 1.00 79.25 84 GLY A O 1
ATOM 638 N N . LYS A 1 85 ? 18.452 0.232 -7.718 1.00 72.44 85 LYS A N 1
ATOM 639 C CA . LYS A 1 85 ? 18.255 -0.889 -6.782 1.00 72.44 85 LYS A CA 1
ATOM 640 C C . LYS A 1 85 ? 18.131 -0.414 -5.335 1.00 72.44 85 LYS A C 1
ATOM 642 O O . LYS A 1 85 ? 17.259 -0.909 -4.619 1.00 72.44 85 LYS A O 1
ATOM 647 N N . LEU A 1 86 ? 18.960 0.543 -4.918 1.00 77.75 86 LEU A N 1
ATOM 648 C CA . LEU A 1 86 ? 18.883 1.142 -3.586 1.00 77.75 86 LEU A CA 1
ATOM 649 C C . LEU A 1 86 ? 17.551 1.875 -3.388 1.00 77.75 86 LEU A C 1
ATOM 651 O O . LEU A 1 86 ? 16.844 1.573 -2.433 1.00 77.75 86 LEU A O 1
ATOM 655 N N . ALA A 1 87 ? 17.157 2.745 -4.321 1.00 76.81 87 ALA A N 1
ATOM 656 C CA . ALA A 1 87 ? 15.897 3.486 -4.253 1.00 76.81 87 ALA A CA 1
ATOM 657 C C . ALA A 1 87 ? 14.677 2.554 -4.167 1.00 76.81 87 ALA A C 1
ATOM 659 O O . ALA A 1 87 ? 13.803 2.742 -3.327 1.00 76.81 87 ALA A O 1
ATOM 660 N N . ILE A 1 88 ? 14.641 1.489 -4.975 1.00 76.38 88 ILE A N 1
ATOM 661 C CA . ILE A 1 88 ? 13.574 0.478 -4.903 1.00 76.38 88 ILE A CA 1
ATOM 662 C C . ILE A 1 88 ? 13.583 -0.244 -3.552 1.00 76.38 88 ILE A C 1
ATOM 664 O O . ILE A 1 88 ? 12.521 -0.576 -3.027 1.00 76.38 88 ILE A O 1
ATOM 668 N N . THR A 1 89 ? 14.762 -0.515 -2.993 1.00 77.12 89 THR A N 1
ATOM 669 C CA . THR A 1 89 ? 14.882 -1.165 -1.682 1.00 77.12 89 THR A CA 1
ATOM 670 C C . THR A 1 89 ? 14.352 -0.255 -0.578 1.00 77.12 89 THR A C 1
ATOM 672 O O . THR A 1 89 ? 13.535 -0.717 0.213 1.00 77.12 89 THR A O 1
ATOM 675 N N . LEU A 1 90 ? 14.712 1.033 -0.593 1.00 80.44 90 LEU A N 1
ATOM 676 C CA . LEU A 1 90 ? 14.200 2.038 0.343 1.00 80.44 90 LEU A CA 1
ATOM 677 C C . LEU A 1 90 ? 12.674 2.181 0.247 1.00 80.44 90 LEU A C 1
ATOM 679 O O . LEU A 1 90 ? 11.976 2.081 1.253 1.00 80.44 90 LEU A O 1
ATOM 683 N N . LEU A 1 91 ? 12.127 2.265 -0.968 1.00 78.38 91 LEU A N 1
ATOM 684 C CA . LEU A 1 91 ? 10.674 2.307 -1.175 1.00 78.38 91 LEU A CA 1
ATOM 685 C C . LEU A 1 91 ? 9.971 1.039 -0.662 1.00 78.38 91 LEU A C 1
ATOM 687 O O . LEU A 1 91 ? 8.857 1.096 -0.138 1.00 78.38 91 LEU A O 1
ATOM 691 N N . ARG A 1 92 ? 10.599 -0.136 -0.799 1.00 68.38 92 ARG A N 1
ATOM 692 C CA . ARG A 1 92 ? 10.058 -1.391 -0.251 1.00 68.38 92 ARG A CA 1
ATOM 693 C C . ARG A 1 92 ? 10.079 -1.399 1.273 1.00 68.38 92 ARG A C 1
ATOM 695 O O . ARG A 1 92 ? 9.112 -1.881 1.863 1.00 68.38 92 ARG A O 1
ATOM 702 N N . THR A 1 93 ? 11.140 -0.886 1.895 1.00 79.06 93 THR A N 1
ATOM 703 C CA . THR A 1 93 ? 11.223 -0.780 3.356 1.00 79.06 93 THR A CA 1
ATOM 704 C C . THR A 1 93 ? 10.214 0.226 3.894 1.00 79.06 93 THR A C 1
ATOM 706 O O . THR A 1 93 ? 9.480 -0.112 4.816 1.00 79.06 93 THR A O 1
ATOM 709 N N . GLU A 1 94 ? 10.067 1.391 3.260 1.00 76.50 94 GLU A N 1
ATOM 710 C CA . GLU A 1 94 ? 9.042 2.383 3.614 1.00 76.50 94 GLU A CA 1
ATOM 711 C C . GLU A 1 94 ? 7.636 1.787 3.517 1.00 76.50 94 GLU A C 1
ATOM 713 O O . GLU A 1 94 ? 6.842 1.887 4.452 1.00 76.50 94 GLU A O 1
ATOM 718 N N . ARG A 1 95 ? 7.337 1.066 2.426 1.00 73.75 95 ARG A N 1
ATOM 719 C CA . ARG A 1 95 ? 6.050 0.376 2.275 1.00 73.75 95 ARG A CA 1
ATOM 720 C C . ARG A 1 95 ? 5.812 -0.659 3.376 1.00 73.75 95 ARG A C 1
ATOM 722 O O . ARG A 1 95 ? 4.682 -0.800 3.836 1.00 73.75 95 ARG A O 1
ATOM 729 N N . ALA A 1 96 ? 6.840 -1.413 3.765 1.00 70.56 96 ALA A N 1
ATOM 730 C CA . ALA A 1 96 ? 6.731 -2.418 4.821 1.00 70.56 96 ALA A CA 1
ATOM 731 C C . ALA A 1 96 ? 6.455 -1.776 6.188 1.00 70.56 96 ALA A C 1
ATOM 733 O O . ALA A 1 96 ? 5.583 -2.251 6.915 1.00 70.56 96 ALA A O 1
ATOM 734 N N . VAL A 1 97 ? 7.137 -0.670 6.494 1.00 75.88 97 VAL A N 1
ATOM 735 C CA . VAL A 1 97 ? 6.926 0.117 7.715 1.00 75.88 97 VAL A CA 1
ATOM 736 C C . VAL A 1 97 ? 5.506 0.687 7.751 1.00 75.88 97 VAL A C 1
ATOM 738 O O . VAL A 1 97 ? 4.785 0.476 8.724 1.00 75.88 97 VAL A O 1
ATOM 741 N N . LEU A 1 98 ? 5.046 1.315 6.666 1.00 76.50 98 LEU A N 1
ATOM 742 C CA . LEU A 1 98 ? 3.675 1.829 6.574 1.00 76.50 98 LEU A CA 1
ATOM 743 C C . LEU A 1 98 ? 2.625 0.723 6.738 1.00 76.50 98 LEU A C 1
ATOM 745 O O . LEU A 1 98 ? 1.631 0.912 7.435 1.00 76.50 98 LEU A O 1
ATOM 749 N N . ALA A 1 99 ? 2.844 -0.448 6.133 1.00 72.75 99 ALA A N 1
ATOM 750 C CA . ALA A 1 99 ? 1.942 -1.587 6.285 1.00 72.75 99 ALA A CA 1
ATOM 751 C C . ALA A 1 99 ? 1.891 -2.102 7.734 1.00 72.75 99 ALA A C 1
ATOM 753 O O . ALA A 1 99 ? 0.819 -2.476 8.212 1.00 72.75 99 ALA A O 1
ATOM 754 N N . TYR A 1 100 ? 3.029 -2.107 8.434 1.00 76.00 100 TYR A N 1
ATOM 755 C CA . TYR A 1 100 ? 3.098 -2.463 9.850 1.00 76.00 100 TYR A CA 1
ATOM 756 C C . TYR A 1 100 ? 2.283 -1.490 10.712 1.00 76.00 100 TYR A C 1
ATOM 758 O O . TYR A 1 100 ? 1.415 -1.936 11.465 1.00 76.00 100 TYR A O 1
ATOM 766 N N . TYR A 1 101 ? 2.470 -0.178 10.530 1.00 81.56 101 TYR A N 1
ATOM 767 C CA . TYR A 1 101 ? 1.690 0.837 11.249 1.00 81.56 101 TYR A CA 1
ATOM 768 C C . TYR A 1 101 ? 0.196 0.747 10.954 1.00 81.56 101 TYR A C 1
ATOM 770 O O . TYR A 1 101 ? -0.621 0.811 11.868 1.00 81.56 101 TYR A O 1
ATOM 778 N N . LEU A 1 102 ? -0.181 0.546 9.691 1.00 81.19 102 LEU A N 1
ATOM 779 C CA . LEU A 1 102 ? -1.586 0.433 9.308 1.00 81.19 102 LEU A CA 1
ATOM 780 C C . LEU A 1 102 ? -2.252 -0.788 9.956 1.00 81.19 102 LEU A C 1
ATOM 782 O O . LEU A 1 102 ? -3.394 -0.703 10.413 1.00 81.19 102 LEU A O 1
ATOM 786 N N . LYS A 1 103 ? -1.525 -1.906 10.066 1.00 81.62 103 LYS A N 1
ATOM 787 C CA . LYS A 1 103 ? -1.988 -3.085 10.805 1.00 81.62 103 LYS A CA 1
ATOM 788 C C . LYS A 1 103 ? -2.148 -2.788 12.299 1.00 81.62 103 LYS A C 1
ATOM 790 O O . LYS A 1 103 ? -3.172 -3.168 12.860 1.00 81.62 103 LYS A O 1
ATOM 795 N N . GLY A 1 104 ? -1.183 -2.100 12.911 1.00 84.12 104 GLY A N 1
ATOM 796 C CA . GLY A 1 104 ? -1.269 -1.658 14.306 1.00 84.12 104 GLY A CA 1
ATOM 797 C C . GLY A 1 104 ? -2.504 -0.791 14.553 1.00 84.12 104 GLY A C 1
ATOM 798 O O . GLY A 1 104 ? -3.348 -1.147 15.367 1.00 84.12 104 GLY A O 1
ATOM 799 N N . MET A 1 105 ? -2.695 0.265 13.754 1.00 85.31 105 MET A N 1
ATOM 800 C CA . MET A 1 105 ? -3.870 1.142 13.851 1.00 85.31 105 MET A CA 1
ATOM 801 C C . MET A 1 105 ? -5.190 0.381 13.686 1.00 85.31 105 MET A C 1
ATOM 803 O O . MET A 1 105 ? -6.147 0.645 14.410 1.00 85.31 105 MET A O 1
ATOM 807 N N . THR A 1 106 ? -5.245 -0.589 12.769 1.00 88.94 106 THR A N 1
ATOM 808 C CA . THR A 1 106 ? -6.443 -1.424 12.577 1.00 88.94 106 THR A CA 1
ATOM 809 C C . THR A 1 106 ? -6.760 -2.231 13.840 1.00 88.94 106 THR A C 1
ATOM 811 O O . THR A 1 106 ? -7.905 -2.242 14.286 1.00 88.94 106 THR A O 1
ATOM 814 N N . GLN A 1 107 ? -5.749 -2.834 14.472 1.00 88.31 107 GLN A N 1
ATOM 815 C CA . GLN A 1 107 ? -5.919 -3.573 15.730 1.00 88.31 107 GLN A CA 1
ATOM 816 C C . GLN A 1 107 ? -6.367 -2.667 16.885 1.00 88.31 107 GLN A C 1
ATOM 818 O O . GLN A 1 107 ? -7.216 -3.069 17.687 1.00 88.31 107 GLN A O 1
ATOM 823 N N . CYS A 1 108 ? -5.844 -1.438 16.962 1.00 88.31 108 CYS A N 1
ATOM 824 C CA . CYS A 1 108 ? -6.277 -0.456 17.957 1.00 88.31 108 CYS A CA 1
ATOM 825 C C . CYS A 1 108 ? -7.762 -0.111 17.777 1.00 88.31 108 CYS A C 1
ATOM 827 O O . CYS A 1 108 ? -8.520 -0.117 18.748 1.00 88.31 108 CYS A O 1
ATOM 829 N N . VAL A 1 109 ? -8.199 0.128 16.534 1.00 90.00 109 VAL A N 1
ATOM 830 C CA . VAL A 1 109 ? -9.607 0.416 16.208 1.00 90.00 109 VAL A CA 1
ATOM 831 C C . VAL A 1 109 ? -10.515 -0.752 16.594 1.00 90.00 109 VAL A C 1
ATOM 833 O O . VAL A 1 109 ? -11.509 -0.534 17.286 1.00 90.00 109 VAL A O 1
ATOM 836 N N . GLU A 1 110 ? -10.162 -1.983 16.219 1.00 91.06 110 GLU A N 1
ATOM 837 C CA . GLU A 1 110 ? -10.931 -3.185 16.578 1.00 91.06 110 GLU A CA 1
ATOM 838 C C . GLU A 1 110 ? -11.050 -3.353 18.102 1.00 91.06 110 GLU A C 1
ATOM 840 O O . GLU A 1 110 ? -12.126 -3.645 18.630 1.00 91.06 110 GLU A O 1
ATOM 845 N N . THR A 1 111 ? -9.958 -3.109 18.829 1.00 89.06 111 THR A N 1
ATOM 846 C CA . THR A 1 111 ? -9.926 -3.207 20.295 1.00 89.06 111 THR A CA 1
ATOM 847 C C . THR A 1 111 ? -10.825 -2.154 20.946 1.00 89.06 111 THR A C 1
ATOM 849 O O . THR A 1 111 ? -11.637 -2.480 21.818 1.00 89.06 111 THR A O 1
ATOM 852 N N . LEU A 1 112 ? -10.720 -0.896 20.507 1.00 90.38 112 LEU A N 1
ATOM 853 C CA . LEU A 1 112 ? -11.549 0.208 20.997 1.00 90.38 112 LEU A CA 1
ATOM 854 C C . LEU A 1 112 ? -13.033 -0.020 20.700 1.00 90.38 112 LEU A C 1
ATOM 856 O O . LEU A 1 112 ? -13.878 0.213 21.569 1.00 90.38 112 LEU A O 1
ATOM 860 N N . GLN A 1 113 ? -13.349 -0.529 19.511 1.00 92.44 113 GLN A N 1
ATOM 861 C CA . GLN A 1 113 ? -14.711 -0.885 19.139 1.00 92.44 113 GLN A CA 1
ATOM 862 C C . GLN A 1 113 ? -15.266 -1.997 20.041 1.00 92.44 113 GLN A C 1
ATOM 864 O O . GLN A 1 113 ? -16.372 -1.862 20.566 1.00 92.44 113 GLN A O 1
ATOM 869 N N . GLY A 1 114 ? -14.477 -3.037 20.330 1.00 91.12 114 GLY A N 1
ATOM 870 C CA . GLY A 1 114 ? -14.882 -4.098 21.256 1.00 91.12 114 GLY A CA 1
ATOM 871 C C . GLY A 1 114 ? -15.157 -3.597 22.683 1.00 91.12 114 GLY A C 1
ATOM 872 O O . GLY A 1 114 ? -16.064 -4.094 23.357 1.00 91.12 114 GLY A O 1
ATOM 873 N N . PHE A 1 115 ? -14.415 -2.594 23.164 1.00 90.19 115 PHE A N 1
ATOM 874 C CA . PHE A 1 115 ? -14.706 -1.955 24.454 1.00 90.19 115 PHE A CA 1
ATOM 875 C C . PHE A 1 115 ? -15.964 -1.088 24.416 1.00 90.19 115 PHE A C 1
ATOM 877 O O . PHE A 1 115 ? -16.732 -1.102 25.382 1.00 90.19 115 PHE A O 1
ATOM 884 N N . LEU A 1 116 ? -16.198 -0.372 23.316 1.00 90.06 116 LEU A N 1
ATOM 885 C CA . LEU A 1 116 ? -17.402 0.432 23.124 1.00 90.06 116 LEU A CA 1
ATOM 886 C C . LEU A 1 116 ? -18.662 -0.444 23.133 1.00 90.06 116 LEU A C 1
ATOM 888 O O . LEU A 1 116 ? -19.617 -0.136 23.846 1.00 90.06 116 LEU A O 1
ATOM 892 N N . GLU A 1 117 ? -18.642 -1.563 22.410 1.00 92.69 117 GLU A N 1
ATOM 893 C CA . GLU A 1 117 ? -19.747 -2.528 22.370 1.00 92.69 117 GLU A CA 1
ATOM 894 C C . GLU A 1 117 ? -20.040 -3.109 23.764 1.00 92.69 117 GLU A C 1
ATOM 896 O O . GLU A 1 117 ? -21.194 -3.153 24.201 1.00 92.69 117 GLU A O 1
ATOM 901 N N . LYS A 1 118 ? -18.998 -3.470 24.527 1.00 91.75 118 LYS A N 1
ATOM 902 C CA . LYS A 1 118 ? -19.150 -3.925 25.922 1.00 91.75 118 LYS A CA 1
ATOM 903 C C . LYS A 1 118 ? -19.725 -2.837 26.833 1.00 91.75 118 LYS A C 1
ATOM 905 O O . LYS A 1 118 ? -20.595 -3.129 27.652 1.00 91.75 118 LYS A O 1
ATOM 910 N N . ALA A 1 119 ? -19.279 -1.589 26.690 1.00 90.38 119 ALA A N 1
ATOM 911 C CA . ALA A 1 119 ? -19.796 -0.466 27.472 1.00 90.38 119 ALA A CA 1
ATOM 912 C C . ALA A 1 119 ? -21.284 -0.201 27.183 1.00 90.38 119 ALA A C 1
ATOM 914 O O . ALA A 1 119 ? -22.063 0.049 28.107 1.00 90.38 119 ALA A O 1
ATOM 915 N N . GLN A 1 120 ? -21.700 -0.311 25.918 1.00 91.38 120 GLN A N 1
ATOM 916 C CA . GLN A 1 120 ? -23.106 -0.210 25.525 1.00 91.38 120 GLN A CA 1
ATOM 917 C C . GLN A 1 120 ? -23.938 -1.357 26.111 1.00 91.38 120 GLN A C 1
ATOM 919 O O . GLN A 1 120 ? -25.013 -1.107 26.656 1.00 91.38 120 GLN A O 1
ATOM 924 N N . ALA A 1 121 ? -23.419 -2.588 26.090 1.00 92.12 121 ALA A N 1
ATOM 925 C CA . ALA A 1 121 ? -24.086 -3.741 26.693 1.00 92.12 121 ALA A CA 1
ATOM 926 C C . ALA A 1 121 ? -24.290 -3.572 28.211 1.00 92.12 121 ALA A C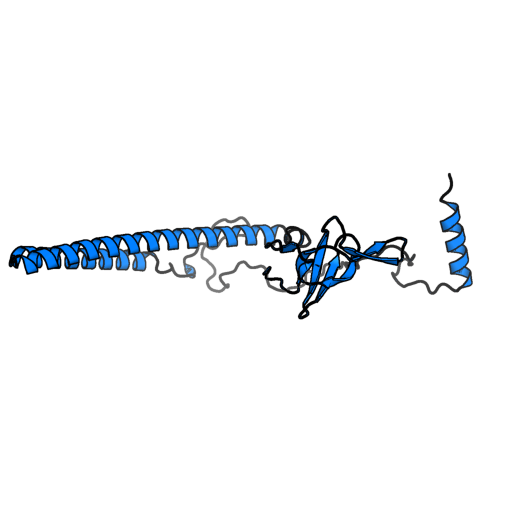 1
ATOM 928 O O . ALA A 1 121 ? -25.393 -3.798 28.710 1.00 92.12 121 ALA A O 1
ATOM 929 N N . PHE A 1 122 ? -23.271 -3.114 28.949 1.00 91.88 122 PHE A N 1
ATOM 930 C CA . PHE A 1 122 ? -23.405 -2.824 30.385 1.00 91.88 122 PHE A CA 1
ATOM 931 C C . PHE A 1 122 ? -24.411 -1.707 30.669 1.00 91.88 122 PHE A C 1
ATOM 933 O O . PHE A 1 122 ? -25.188 -1.804 31.618 1.00 91.88 122 PHE A O 1
ATOM 940 N N . THR A 1 123 ? -24.449 -0.685 29.811 1.00 91.19 123 THR A N 1
ATOM 941 C CA . THR A 1 123 ? -25.416 0.415 29.919 1.00 91.19 123 THR A CA 1
ATOM 942 C C . THR A 1 123 ? -26.848 -0.081 29.706 1.00 91.19 123 THR A C 1
ATOM 944 O O . THR A 1 123 ? -27.736 0.264 30.483 1.00 91.19 123 THR A O 1
ATOM 947 N N . ALA A 1 124 ? -27.070 -0.945 28.711 1.00 92.81 124 ALA A N 1
ATOM 948 C CA . ALA A 1 124 ? -28.369 -1.564 28.444 1.00 92.81 124 ALA A CA 1
ATOM 949 C C . ALA A 1 124 ? -28.834 -2.489 29.585 1.00 92.81 124 ALA A C 1
ATOM 951 O O . ALA A 1 124 ? -30.028 -2.585 29.854 1.00 92.81 124 ALA A O 1
ATOM 952 N N . MET A 1 125 ? -27.895 -3.134 30.284 1.00 93.19 125 MET A N 1
ATOM 953 C CA . MET A 1 125 ? -28.163 -3.957 31.470 1.00 93.19 125 MET A CA 1
ATOM 954 C C . MET A 1 125 ? -28.365 -3.140 32.761 1.00 93.19 125 MET A C 1
ATOM 956 O O . MET A 1 125 ? -28.672 -3.719 33.801 1.00 93.19 125 MET A O 1
ATOM 960 N N . GLY A 1 126 ? -28.200 -1.812 32.722 1.00 92.94 126 GLY A N 1
ATOM 961 C CA . GLY A 1 126 ? -28.313 -0.937 33.896 1.00 92.94 126 GLY A CA 1
ATOM 962 C C . GLY A 1 126 ? -27.095 -0.956 34.831 1.00 92.94 126 GLY A C 1
ATOM 963 O O . GLY A 1 126 ? -27.138 -0.360 35.907 1.00 92.94 126 GLY A O 1
ATOM 964 N N . ASP A 1 127 ? -25.993 -1.598 34.434 1.00 93.12 127 ASP A N 1
ATOM 965 C CA . ASP A 1 127 ? -24.753 -1.669 35.211 1.00 93.12 127 ASP A CA 1
ATOM 966 C C . ASP A 1 127 ? -23.810 -0.507 34.859 1.00 93.12 127 ASP A C 1
ATOM 968 O O . ASP A 1 127 ? -22.834 -0.626 34.108 1.00 93.12 127 ASP A O 1
ATOM 972 N N . LEU A 1 128 ? -24.116 0.658 35.431 1.00 91.25 128 LEU A N 1
ATOM 973 C CA . LEU A 1 128 ? -23.359 1.893 35.206 1.00 91.25 128 LEU A CA 1
ATOM 974 C C . LEU A 1 128 ? -21.915 1.820 35.728 1.00 91.25 128 LEU A C 1
ATOM 976 O O . LEU A 1 128 ? -21.036 2.510 35.208 1.00 91.25 128 LEU A O 1
ATOM 980 N N . ASN A 1 129 ? -21.642 0.983 36.734 1.00 92.50 129 ASN A N 1
ATOM 981 C CA . ASN A 1 129 ? -20.304 0.854 37.310 1.00 92.50 129 ASN A CA 1
ATOM 982 C C . ASN A 1 129 ? -19.351 0.160 36.337 1.00 92.50 129 ASN A C 1
ATOM 984 O O . ASN A 1 129 ? -18.225 0.622 36.140 1.00 92.50 129 ASN A O 1
ATOM 988 N N . ASN A 1 130 ? -19.797 -0.926 35.705 1.00 89.88 130 ASN A N 1
ATOM 989 C CA . ASN A 1 130 ? -18.978 -1.631 34.723 1.00 89.88 130 ASN A CA 1
ATOM 990 C C . ASN A 1 130 ? -18.869 -0.858 33.400 1.00 89.88 130 ASN A C 1
ATOM 992 O O . ASN A 1 130 ? -17.778 -0.810 32.829 1.00 89.88 130 ASN A O 1
ATOM 996 N N . ALA A 1 131 ? -19.917 -0.140 32.980 1.00 88.38 131 ALA A N 1
ATOM 997 C CA . ALA A 1 131 ? -19.827 0.785 31.844 1.00 88.38 131 ALA A CA 1
ATOM 998 C C . ALA A 1 131 ? -18.763 1.880 32.071 1.00 88.38 131 ALA A C 1
ATOM 1000 O O . ALA A 1 131 ? -17.946 2.155 31.188 1.00 88.38 131 ALA A O 1
ATOM 1001 N N . ARG A 1 132 ? -18.704 2.455 33.282 1.00 90.75 132 ARG A N 1
ATOM 1002 C CA . ARG A 1 132 ? -17.692 3.461 33.648 1.00 90.75 132 ARG A CA 1
ATOM 1003 C C . ARG A 1 132 ? -16.274 2.894 33.645 1.00 90.75 132 ARG A C 1
ATOM 1005 O O . ARG A 1 132 ? -15.363 3.564 33.172 1.00 90.75 132 ARG A O 1
ATOM 1012 N N . LYS A 1 133 ? -16.084 1.656 34.116 1.00 91.69 133 LYS A N 1
ATOM 1013 C CA . LYS A 1 133 ? -14.783 0.967 34.040 1.00 91.69 133 LYS A CA 1
ATOM 1014 C C . LYS A 1 133 ? -14.334 0.758 32.595 1.00 91.69 133 LYS A C 1
ATOM 1016 O O . LYS A 1 133 ? -13.165 0.973 32.305 1.00 91.69 133 LYS A O 1
ATOM 1021 N N . CYS A 1 134 ? -15.238 0.388 31.685 1.00 89.06 134 CYS A N 1
ATOM 1022 C CA . CYS A 1 134 ? -14.902 0.283 30.261 1.00 89.06 134 CYS A CA 1
ATOM 1023 C C . CYS A 1 134 ? -14.449 1.629 29.681 1.00 89.06 134 CYS A C 1
ATOM 1025 O O . CYS A 1 134 ? -13.439 1.674 28.985 1.00 89.06 134 CYS A O 1
ATOM 1027 N N . ALA A 1 135 ? -15.137 2.725 30.014 1.00 87.38 135 ALA A N 1
ATOM 1028 C CA . ALA A 1 135 ? -14.725 4.065 29.593 1.00 87.38 135 ALA A CA 1
ATOM 1029 C C . ALA A 1 135 ? -13.350 4.464 30.163 1.00 87.38 135 ALA A C 1
ATOM 1031 O O . ALA A 1 135 ? -12.534 5.034 29.443 1.00 87.38 135 ALA A O 1
ATOM 1032 N N . GLN A 1 136 ? -13.076 4.117 31.425 1.00 91.31 136 GLN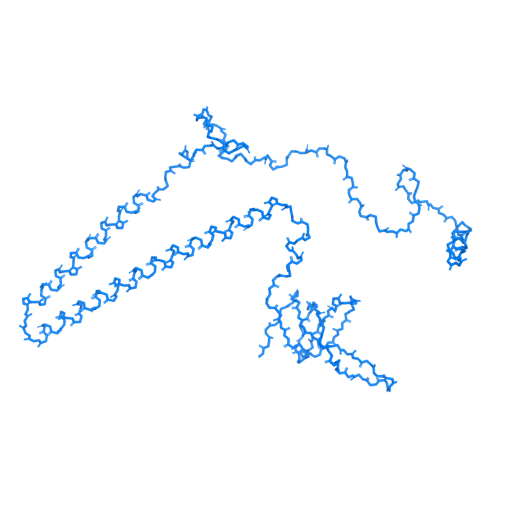 A N 1
ATOM 1033 C CA . GLN A 1 136 ? -11.778 4.345 32.068 1.00 91.31 136 GLN A CA 1
ATOM 1034 C C . GLN A 1 136 ? -10.653 3.582 31.350 1.00 91.31 136 GLN A C 1
ATOM 1036 O O . GLN A 1 136 ? -9.642 4.177 31.005 1.00 91.31 136 GLN A O 1
ATOM 1041 N N . ILE A 1 137 ? -10.860 2.295 31.046 1.00 91.19 137 ILE A N 1
ATOM 1042 C CA . ILE A 1 137 ? -9.878 1.464 30.326 1.00 91.19 137 ILE A CA 1
ATOM 1043 C C . ILE A 1 137 ? -9.566 2.053 28.945 1.00 91.19 137 ILE A C 1
ATOM 1045 O O . ILE A 1 137 ? -8.409 2.073 28.536 1.00 91.19 137 ILE A O 1
ATOM 1049 N N . VAL A 1 138 ? -10.580 2.559 28.236 1.00 89.50 138 VAL A N 1
ATOM 1050 C CA . VAL A 1 138 ? -10.387 3.232 26.943 1.00 89.50 138 VAL A CA 1
ATOM 1051 C C . VAL A 1 138 ? -9.566 4.514 27.100 1.00 89.50 138 VAL A C 1
ATOM 1053 O O . VAL A 1 138 ? -8.659 4.748 26.305 1.00 89.50 138 VAL A O 1
ATOM 1056 N N . GLN A 1 139 ? -9.842 5.330 28.122 1.00 89.25 139 GLN A N 1
ATOM 1057 C CA . GLN A 1 139 ? -9.056 6.537 28.397 1.00 89.25 139 GLN A CA 1
ATOM 1058 C C . GLN A 1 139 ? -7.600 6.212 28.739 1.00 89.25 139 GLN A C 1
ATOM 1060 O O . GLN A 1 139 ? -6.699 6.842 28.189 1.00 89.25 139 GLN A O 1
ATOM 1065 N N . ASP A 1 140 ? -7.367 5.213 29.590 1.00 91.88 140 ASP A N 1
ATOM 1066 C CA . ASP A 1 140 ? -6.022 4.785 29.979 1.00 91.88 140 ASP A CA 1
ATOM 1067 C C . ASP A 1 140 ? -5.248 4.232 28.773 1.00 91.88 140 ASP A C 1
ATOM 1069 O O . ASP A 1 140 ? -4.068 4.538 28.594 1.00 91.88 140 ASP A O 1
ATOM 1073 N N . TYR A 1 141 ? -5.922 3.464 27.910 1.00 88.88 141 TYR A N 1
ATOM 1074 C CA . TYR A 1 141 ? -5.350 2.958 26.665 1.00 88.88 141 TYR A CA 1
ATOM 1075 C C . TYR A 1 141 ? -4.946 4.099 25.721 1.00 88.88 141 TYR A C 1
ATOM 1077 O O . TYR A 1 141 ? -3.801 4.150 25.281 1.00 88.88 141 TYR A O 1
ATOM 1085 N N . LEU A 1 142 ? -5.837 5.065 25.474 1.00 87.88 142 LEU A N 1
ATOM 1086 C CA . LEU A 1 142 ? -5.540 6.224 24.623 1.00 87.88 142 LEU A CA 1
ATOM 1087 C C . LEU A 1 142 ? -4.418 7.100 25.194 1.00 87.88 142 LEU A C 1
ATOM 1089 O O . LEU A 1 142 ? -3.569 7.576 24.440 1.00 87.88 142 LEU A O 1
ATOM 1093 N N . ALA A 1 143 ? -4.388 7.305 26.512 1.00 89.19 143 ALA A N 1
ATOM 1094 C CA . ALA A 1 143 ? -3.331 8.070 27.170 1.00 89.19 143 ALA A CA 1
ATOM 1095 C C . ALA A 1 143 ? -1.966 7.379 27.036 1.00 89.19 143 ALA A C 1
ATOM 1097 O O . ALA A 1 143 ? -0.953 8.044 26.807 1.00 89.19 143 ALA A O 1
ATOM 1098 N N . LYS A 1 144 ? -1.943 6.046 27.147 1.00 89.56 144 LYS A N 1
ATOM 1099 C CA . LYS A 1 144 ? -0.738 5.243 26.937 1.00 89.56 144 LYS A CA 1
ATOM 1100 C C . LYS A 1 144 ? -0.251 5.337 25.489 1.00 89.56 144 LYS A C 1
ATOM 1102 O O . LYS A 1 144 ? 0.910 5.675 25.288 1.00 89.56 144 LYS A O 1
ATOM 1107 N N . GLU A 1 145 ? -1.130 5.098 24.519 1.00 84.94 145 GLU A N 1
ATOM 1108 C CA . GLU A 1 145 ? -0.795 5.167 23.089 1.00 84.94 145 GLU A CA 1
ATOM 1109 C C . GLU A 1 145 ? -0.287 6.562 22.707 1.00 84.94 145 GLU A C 1
ATOM 1111 O O . GLU A 1 145 ? 0.755 6.677 22.079 1.00 84.94 145 GLU A O 1
ATOM 1116 N N . THR A 1 146 ? -0.943 7.634 23.171 1.00 84.00 146 THR A N 1
ATOM 1117 C CA . THR A 1 146 ? -0.495 9.018 22.911 1.00 84.00 146 THR A CA 1
ATOM 1118 C C . THR A 1 146 ? 0.925 9.250 23.432 1.00 84.00 146 THR A C 1
ATOM 1120 O O . THR A 1 146 ? 1.759 9.811 22.730 1.00 84.00 146 THR A O 1
ATOM 1123 N N . LYS A 1 147 ? 1.231 8.766 24.642 1.00 87.56 147 LYS A N 1
ATOM 1124 C CA . LYS A 1 147 ? 2.563 8.900 25.240 1.00 87.56 147 LYS A CA 1
ATOM 1125 C C . LYS A 1 147 ? 3.630 8.098 24.489 1.00 87.56 147 LYS A C 1
ATOM 1127 O O . LYS A 1 147 ? 4.758 8.571 24.362 1.00 87.56 147 LYS A O 1
ATOM 1132 N N . GLU A 1 148 ? 3.304 6.886 24.045 1.00 84.44 148 GLU A N 1
ATOM 1133 C CA . GLU A 1 148 ? 4.211 6.059 23.239 1.00 84.44 148 GLU A CA 1
ATOM 1134 C C . GLU A 1 148 ? 4.474 6.725 21.882 1.00 84.44 148 GLU A C 1
ATOM 1136 O O . GLU A 1 148 ? 5.631 6.882 21.499 1.00 84.44 148 GLU A O 1
ATOM 1141 N N . MET A 1 149 ? 3.432 7.248 21.234 1.00 77.81 149 MET A N 1
ATOM 1142 C CA . MET A 1 149 ? 3.542 7.987 19.976 1.00 77.81 149 MET A CA 1
ATOM 1143 C C . MET A 1 149 ? 4.366 9.277 20.113 1.00 77.81 149 MET A C 1
ATOM 1145 O O . MET A 1 149 ? 5.182 9.576 19.242 1.00 77.81 149 MET A O 1
ATOM 1149 N N . ASP A 1 150 ? 4.192 10.036 21.199 1.00 76.75 150 ASP A N 1
ATOM 1150 C CA . ASP A 1 150 ? 4.985 11.241 21.476 1.00 76.75 150 ASP A CA 1
ATOM 1151 C C . ASP A 1 150 ? 6.468 10.895 21.684 1.00 76.75 150 ASP A C 1
ATOM 1153 O O . ASP A 1 150 ? 7.348 11.604 21.191 1.00 76.75 150 ASP A O 1
ATOM 1157 N N . ALA A 1 151 ? 6.762 9.786 22.372 1.00 77.50 151 ALA A N 1
ATOM 1158 C CA . ALA A 1 151 ? 8.128 9.304 22.572 1.00 77.50 151 ALA A CA 1
ATOM 1159 C C . ALA A 1 151 ? 8.766 8.811 21.263 1.00 77.50 151 ALA A C 1
ATOM 1161 O O . ALA A 1 151 ? 9.917 9.150 20.977 1.00 77.50 151 ALA A O 1
ATOM 1162 N N . GLU A 1 152 ? 8.022 8.064 20.446 1.00 72.94 152 GLU A N 1
ATOM 1163 C CA . GLU A 1 152 ? 8.469 7.635 19.118 1.00 72.94 152 GLU A CA 1
ATOM 1164 C C . GLU A 1 152 ? 8.716 8.842 18.207 1.00 72.94 152 GLU A C 1
ATOM 1166 O O . GLU A 1 152 ? 9.795 8.958 17.628 1.00 72.94 152 GLU A O 1
ATOM 1171 N N . THR A 1 153 ? 7.785 9.800 18.160 1.00 66.88 153 THR A N 1
ATOM 1172 C CA . THR A 1 153 ? 7.915 11.039 17.372 1.00 66.88 153 THR A CA 1
ATOM 1173 C C . THR A 1 153 ? 9.109 11.875 17.832 1.00 66.88 153 THR A C 1
ATOM 1175 O O . THR A 1 153 ? 9.828 12.427 17.000 1.00 66.88 153 THR A O 1
ATOM 1178 N N . ALA A 1 154 ? 9.367 11.939 19.141 1.00 69.31 154 ALA A N 1
ATOM 1179 C CA . ALA A 1 154 ? 10.550 12.601 19.683 1.00 69.31 154 ALA A CA 1
ATOM 1180 C C . ALA A 1 154 ? 11.856 11.902 19.270 1.00 69.31 154 ALA A C 1
ATOM 1182 O O . ALA A 1 154 ? 12.849 12.582 19.029 1.00 69.31 154 ALA A O 1
ATOM 1183 N N . SER A 1 155 ? 11.858 10.570 19.143 1.00 64.88 155 SER A N 1
ATOM 1184 C CA . SER A 1 155 ? 13.028 9.804 18.682 1.00 64.88 155 SER A CA 1
ATOM 1185 C C . SER A 1 155 ? 13.210 9.779 17.159 1.00 64.88 155 SER A C 1
ATOM 1187 O O . SER A 1 155 ? 14.313 9.537 16.681 1.00 64.88 155 SER A O 1
ATOM 1189 N N . MET A 1 156 ? 12.142 10.038 16.396 1.00 53.81 156 MET A N 1
ATOM 1190 C CA . MET A 1 156 ? 12.166 10.154 14.932 1.00 53.81 156 MET A CA 1
ATOM 1191 C C . MET A 1 156 ? 12.393 11.584 14.443 1.00 53.81 156 MET A C 1
ATOM 1193 O O . MET A 1 156 ? 12.509 11.797 13.233 1.00 53.81 156 MET A O 1
ATOM 1197 N N . GLN A 1 157 ? 12.439 12.570 15.346 1.00 51.56 157 GLN A N 1
ATOM 1198 C CA . GLN A 1 157 ? 12.903 13.896 14.969 1.00 51.56 157 GLN A CA 1
ATOM 1199 C C . GLN A 1 157 ? 14.296 13.743 14.364 1.00 51.56 157 GLN A C 1
ATOM 1201 O O . GLN A 1 157 ? 15.145 13.092 14.974 1.00 51.56 157 GLN A O 1
ATOM 1206 N N . PRO A 1 158 ? 14.526 14.287 13.160 1.00 47.81 158 PRO A N 1
ATOM 1207 C CA . PRO A 1 158 ? 15.814 14.159 12.520 1.00 47.81 158 PRO A CA 1
ATOM 1208 C C . PRO A 1 158 ? 16.858 14.744 13.470 1.00 47.81 158 PRO A C 1
ATOM 1210 O O . PRO A 1 158 ? 16.833 15.943 13.761 1.00 47.81 158 PRO A O 1
ATOM 1213 N N . GLU A 1 159 ? 17.778 13.896 13.938 1.00 50.03 159 GLU A N 1
ATOM 1214 C CA . GLU A 1 159 ? 19.143 14.329 14.227 1.00 50.03 159 GLU A CA 1
ATOM 1215 C C . GLU A 1 159 ? 19.496 15.298 13.097 1.00 50.03 159 GLU A C 1
ATOM 1217 O O . GLU A 1 159 ? 19.291 14.960 11.924 1.00 50.03 159 GLU A O 1
ATOM 1222 N N . SER A 1 160 ? 19.824 16.555 13.426 1.00 51.50 160 SER A N 1
ATOM 1223 C CA . SER A 1 160 ? 19.926 17.604 12.407 1.00 51.50 160 SER A CA 1
ATOM 1224 C C . SER A 1 160 ? 20.801 17.114 11.252 1.00 51.50 160 SER A C 1
ATOM 1226 O O . SER A 1 160 ? 21.682 16.280 11.454 1.00 51.50 160 SER A O 1
ATOM 1228 N N . LEU A 1 161 ? 20.589 17.613 10.030 1.00 45.94 161 LEU A N 1
ATOM 1229 C CA . LEU A 1 161 ? 21.386 17.191 8.864 1.00 45.94 161 LEU A CA 1
ATOM 1230 C C . LEU A 1 161 ? 22.913 17.299 9.110 1.00 45.94 161 LEU A C 1
ATOM 1232 O O . LEU A 1 161 ? 23.699 16.656 8.422 1.00 45.94 161 LEU A O 1
ATOM 1236 N N . ASP A 1 162 ? 23.315 18.086 10.113 1.00 50.81 162 ASP A N 1
ATOM 1237 C CA . ASP A 1 162 ? 24.683 18.301 10.594 1.00 50.81 162 ASP A CA 1
ATOM 1238 C C . ASP A 1 162 ? 25.252 17.147 11.451 1.00 50.81 162 ASP A C 1
ATOM 1240 O O . ASP A 1 162 ? 26.449 17.134 11.746 1.00 50.81 162 ASP A O 1
ATOM 1244 N N . GLN A 1 163 ? 24.414 16.198 11.874 1.00 49.84 163 GLN A N 1
ATOM 1245 C CA . GLN A 1 163 ? 24.758 15.046 12.719 1.00 49.84 163 GLN A CA 1
ATOM 1246 C C . GLN A 1 163 ? 24.941 13.751 11.917 1.00 49.84 163 GLN A C 1
ATOM 1248 O O . GLN A 1 163 ? 25.444 12.764 12.452 1.00 49.84 163 GLN A O 1
ATOM 1253 N N . VAL A 1 164 ? 24.609 13.758 10.621 1.00 53.12 164 VAL A N 1
ATOM 1254 C CA . VAL A 1 164 ? 24.904 12.635 9.727 1.00 53.12 164 VAL A CA 1
ATOM 1255 C C . VAL A 1 164 ? 26.427 12.543 9.543 1.00 53.12 164 VAL A C 1
ATOM 1257 O O . VAL A 1 164 ? 27.042 13.519 9.098 1.00 53.12 164 VAL A O 1
ATOM 1260 N N . PRO A 1 165 ? 27.067 11.398 9.859 1.00 54.53 165 PRO A N 1
ATOM 1261 C CA . PRO A 1 165 ? 28.502 11.229 9.677 1.00 54.53 165 PRO A CA 1
ATOM 1262 C C . PRO A 1 165 ? 28.868 11.459 8.209 1.00 54.53 165 PRO A C 1
ATOM 1264 O O . PRO A 1 165 ? 28.367 10.767 7.321 1.00 54.53 165 PRO A O 1
ATOM 1267 N N . LYS A 1 166 ? 29.734 12.440 7.937 1.00 57.59 166 LYS A N 1
ATOM 1268 C CA . LYS A 1 166 ? 30.260 12.669 6.587 1.00 57.59 166 LYS A CA 1
ATOM 1269 C C . LYS A 1 166 ? 31.051 11.430 6.179 1.00 57.59 166 LYS A C 1
ATOM 1271 O O . LYS A 1 166 ? 31.905 11.003 6.943 1.00 57.59 166 LYS A O 1
ATOM 1276 N N . LEU A 1 167 ? 30.770 10.857 5.013 1.00 56.03 167 LEU A N 1
ATOM 1277 C CA . LEU A 1 167 ? 31.503 9.702 4.493 1.00 56.03 167 LEU A CA 1
ATOM 1278 C C . LEU A 1 167 ? 32.459 10.144 3.376 1.00 56.03 167 LEU A C 1
ATOM 1280 O O . LEU A 1 167 ? 32.108 11.017 2.574 1.00 56.03 167 LEU A O 1
ATOM 1284 N N . ASP A 1 168 ? 33.662 9.576 3.340 1.00 58.91 168 ASP A N 1
ATOM 1285 C CA . ASP A 1 168 ? 34.590 9.727 2.214 1.00 58.91 168 ASP A CA 1
ATOM 1286 C C . ASP A 1 168 ? 34.200 8.836 1.017 1.00 58.91 168 ASP A C 1
ATOM 1288 O O . ASP A 1 168 ? 33.190 8.127 1.045 1.00 58.91 168 ASP A O 1
ATOM 1292 N N . GLU A 1 169 ? 34.982 8.904 -0.066 1.00 55.25 169 GLU A N 1
ATOM 1293 C CA . GLU A 1 169 ? 34.763 8.126 -1.297 1.00 55.25 169 GLU A CA 1
ATOM 1294 C C . GLU A 1 169 ? 34.828 6.603 -1.067 1.00 55.25 169 GLU A C 1
ATOM 1296 O O . GLU A 1 169 ? 34.237 5.838 -1.832 1.00 55.25 169 GLU A O 1
ATOM 1301 N N . ASP A 1 170 ? 35.465 6.176 0.026 1.00 58.72 170 ASP A N 1
ATOM 1302 C CA . ASP A 1 170 ? 35.603 4.783 0.450 1.00 58.72 170 ASP A CA 1
ATOM 1303 C C . ASP A 1 170 ? 34.562 4.374 1.517 1.00 58.72 170 ASP A C 1
ATOM 1305 O O . ASP A 1 170 ? 34.523 3.216 1.948 1.00 58.72 170 ASP A O 1
ATOM 1309 N N . GLY A 1 171 ? 33.676 5.290 1.927 1.00 48.34 171 GLY A N 1
ATOM 1310 C CA . GLY A 1 171 ? 32.604 5.040 2.891 1.00 48.34 171 GLY A CA 1
ATOM 1311 C C . GLY A 1 171 ? 33.023 5.089 4.366 1.00 48.34 171 GLY A C 1
ATOM 1312 O O . GLY A 1 171 ? 32.308 4.538 5.207 1.00 48.34 171 GLY A O 1
ATOM 1313 N N . GLN A 1 172 ? 34.149 5.721 4.707 1.00 56.88 172 GLN A N 1
ATOM 1314 C CA . GLN A 1 172 ? 34.597 5.932 6.089 1.00 56.88 172 GLN A CA 1
ATOM 1315 C C . GLN A 1 172 ? 34.184 7.299 6.644 1.00 56.88 172 GLN A C 1
ATOM 1317 O O . GLN A 1 172 ? 34.052 8.277 5.915 1.00 56.88 172 GLN A O 1
ATOM 1322 N N . VAL A 1 173 ? 33.990 7.371 7.965 1.00 58.56 173 VAL A N 1
ATOM 1323 C CA . VAL A 1 173 ? 33.528 8.580 8.665 1.00 58.56 173 VAL A CA 1
ATOM 1324 C C . VAL A 1 173 ? 34.630 9.645 8.719 1.00 58.56 173 VAL A C 1
ATOM 1326 O O . VAL A 1 173 ? 35.648 9.471 9.387 1.00 58.56 173 VAL A O 1
ATOM 1329 N N . LEU A 1 174 ? 34.395 10.776 8.057 1.00 57.97 174 LEU A N 1
ATOM 1330 C CA . LEU A 1 174 ? 35.257 11.952 8.044 1.00 57.97 174 LEU A CA 1
ATOM 1331 C C . LEU A 1 174 ? 35.117 12.762 9.348 1.00 57.97 174 LEU A C 1
ATOM 1333 O O . LEU A 1 174 ? 33.998 12.997 9.818 1.00 57.97 174 LEU A O 1
ATOM 1337 N N . PRO A 1 175 ? 36.230 13.255 9.922 1.00 56.84 175 PRO A N 1
ATOM 1338 C CA . PRO A 1 175 ? 36.195 14.129 11.088 1.00 56.84 175 PRO A CA 1
ATOM 1339 C C . PRO A 1 175 ? 35.504 15.462 10.764 1.00 56.84 175 PRO A C 1
ATOM 1341 O O . PRO A 1 175 ? 35.635 16.028 9.677 1.00 56.84 175 PRO A O 1
ATOM 1344 N N . ASN A 1 176 ? 34.735 15.959 11.732 1.00 54.34 176 ASN A N 1
ATOM 1345 C CA . ASN A 1 176 ? 33.777 17.047 11.556 1.00 54.34 176 ASN A CA 1
ATOM 1346 C C . ASN A 1 176 ? 34.452 18.438 11.579 1.00 54.34 176 ASN A C 1
ATOM 1348 O O . ASN A 1 176 ? 34.225 19.227 12.493 1.00 54.34 176 ASN A O 1
ATOM 1352 N N . THR A 1 177 ? 35.334 18.727 10.614 1.00 52.25 177 THR A N 1
ATOM 1353 C CA . THR A 1 177 ? 36.170 19.950 10.620 1.00 52.25 177 THR A CA 1
ATOM 1354 C C . THR A 1 177 ? 35.815 21.041 9.607 1.00 52.25 177 THR A C 1
ATOM 1356 O O . THR A 1 177 ? 36.395 22.114 9.692 1.00 52.25 177 THR A O 1
ATOM 1359 N N . ASP A 1 178 ? 34.822 20.867 8.731 1.00 50.75 178 ASP A N 1
ATOM 1360 C CA . ASP A 1 178 ? 34.453 21.901 7.743 1.00 50.75 178 ASP A CA 1
ATOM 1361 C C . ASP A 1 178 ? 32.953 22.252 7.816 1.00 50.75 178 ASP A C 1
ATOM 1363 O O . ASP A 1 178 ? 32.116 21.546 7.247 1.00 50.75 178 ASP A O 1
ATOM 1367 N N . LEU A 1 179 ? 32.608 23.360 8.490 1.00 50.28 179 LEU A N 1
ATOM 1368 C CA . LEU A 1 179 ? 31.241 23.917 8.564 1.00 50.28 179 LEU A CA 1
ATOM 1369 C C . LEU A 1 179 ? 30.794 24.685 7.299 1.00 50.28 179 LEU A C 1
ATOM 1371 O O . LEU A 1 179 ? 29.643 25.094 7.218 1.00 50.28 179 LEU A O 1
ATOM 1375 N N . ASN A 1 180 ? 31.666 24.871 6.300 1.00 49.09 180 ASN A N 1
ATOM 1376 C CA . ASN A 1 180 ? 31.383 25.720 5.129 1.00 49.09 180 ASN A CA 1
ATOM 1377 C C . ASN A 1 180 ? 31.298 24.972 3.787 1.00 49.09 180 ASN A C 1
ATOM 1379 O O . ASN A 1 180 ? 31.347 25.605 2.733 1.00 49.09 180 ASN A O 1
ATOM 1383 N N . LYS A 1 181 ? 31.161 23.641 3.789 1.00 49.19 181 LYS A N 1
ATOM 1384 C CA . LYS A 1 181 ? 30.917 22.867 2.560 1.00 49.19 181 LYS A CA 1
ATOM 1385 C C . LYS A 1 181 ? 29.512 22.262 2.583 1.00 49.19 181 LYS A C 1
ATOM 1387 O O . LYS A 1 181 ? 29.135 21.698 3.611 1.00 49.19 181 LYS A O 1
ATOM 1392 N N . PRO A 1 182 ? 28.738 22.370 1.485 1.00 47.38 182 PRO A N 1
ATOM 1393 C CA . PRO A 1 182 ? 27.439 21.722 1.390 1.00 47.38 182 PRO A CA 1
ATOM 1394 C C . PRO A 1 182 ? 27.590 20.217 1.627 1.00 47.38 182 PRO A C 1
ATOM 1396 O O . PRO A 1 182 ? 28.577 19.607 1.231 1.00 47.38 182 PRO A O 1
ATOM 1399 N N . ILE A 1 183 ? 26.580 19.640 2.275 1.00 49.38 183 ILE A N 1
ATOM 1400 C CA . ILE A 1 183 ? 26.522 18.285 2.863 1.00 49.38 183 ILE A CA 1
ATOM 1401 C C . ILE A 1 183 ? 26.712 17.153 1.830 1.00 49.38 183 ILE A C 1
ATOM 1403 O O . ILE A 1 183 ? 26.816 15.977 2.164 1.00 49.38 183 ILE A O 1
ATOM 1407 N N . TRP A 1 184 ? 26.815 17.508 0.555 1.00 52.78 184 TRP A N 1
ATOM 1408 C CA . TRP A 1 184 ? 26.881 16.590 -0.558 1.00 52.78 184 TRP A CA 1
ATOM 1409 C C . TRP A 1 184 ? 28.322 16.524 -1.059 1.00 52.78 184 TRP A C 1
ATOM 1411 O O . TRP A 1 184 ? 28.760 17.401 -1.799 1.00 52.78 184 TRP A O 1
ATOM 1421 N N . ASN A 1 185 ? 29.021 15.427 -0.753 1.00 49.03 185 ASN A N 1
ATOM 1422 C CA . ASN A 1 185 ? 30.123 14.925 -1.586 1.00 49.03 185 ASN A CA 1
ATOM 1423 C C . ASN A 1 185 ? 29.553 14.394 -2.919 1.00 49.03 185 ASN A C 1
ATOM 1425 O O . ASN A 1 185 ? 29.768 13.255 -3.320 1.00 49.03 185 ASN A O 1
ATOM 1429 N N . MET A 1 186 ? 28.746 15.213 -3.592 1.00 41.28 186 MET A N 1
ATOM 1430 C CA . MET A 1 186 ? 28.456 15.033 -5.000 1.00 41.28 186 MET A CA 1
ATOM 1431 C C . MET A 1 186 ? 29.639 15.621 -5.767 1.00 41.28 186 MET A C 1
ATOM 1433 O O . MET A 1 186 ? 29.993 16.774 -5.503 1.00 41.28 186 MET A O 1
ATOM 1437 N N . PRO A 1 187 ? 30.241 14.896 -6.725 1.00 42.81 187 PRO A N 1
ATOM 1438 C CA . PRO A 1 187 ? 31.172 15.531 -7.645 1.00 42.81 187 PRO A CA 1
ATOM 1439 C C . PRO A 1 187 ? 30.456 16.710 -8.328 1.00 42.81 187 PRO A C 1
ATOM 1441 O O . PRO A 1 187 ? 29.250 16.611 -8.598 1.00 42.81 187 PRO A O 1
ATOM 1444 N N . PRO A 1 188 ? 31.149 17.841 -8.557 1.00 42.00 188 PRO A N 1
ATOM 1445 C CA . PRO A 1 188 ? 30.529 19.044 -9.092 1.00 42.00 188 PRO A CA 1
ATOM 1446 C C . PRO A 1 188 ? 29.771 18.715 -10.380 1.00 42.00 188 PRO A C 1
ATOM 1448 O O . PRO A 1 188 ? 30.314 18.125 -11.315 1.00 42.00 188 PRO A O 1
ATOM 1451 N N . LEU A 1 189 ? 28.490 19.091 -10.416 1.00 48.00 189 LEU A N 1
ATOM 1452 C CA . LEU A 1 189 ? 27.690 19.077 -11.634 1.00 48.00 189 LEU A CA 1
ATOM 1453 C C . LEU A 1 189 ? 28.328 20.063 -12.614 1.00 48.00 189 LEU A C 1
ATOM 1455 O O . LEU A 1 189 ? 28.135 21.268 -12.499 1.00 48.00 189 LEU A O 1
ATOM 1459 N N . GLY A 1 190 ? 29.102 19.530 -13.556 1.00 52.47 190 GLY A N 1
ATOM 1460 C CA . GLY A 1 190 ? 29.703 20.300 -14.636 1.00 52.47 190 GLY A CA 1
ATOM 1461 C C . GLY A 1 190 ? 30.930 21.098 -14.209 1.00 52.47 190 GLY A C 1
ATOM 1462 O O . GLY A 1 190 ? 30.877 22.313 -14.063 1.00 52.47 190 GLY A O 1
ATOM 1463 N N . THR A 1 191 ? 32.072 20.426 -14.125 1.00 41.34 191 THR A N 1
ATOM 1464 C CA . THR A 1 191 ? 33.329 21.041 -14.555 1.00 41.34 191 THR A CA 1
ATOM 1465 C C . THR A 1 191 ? 34.011 20.067 -15.493 1.00 41.34 191 THR A C 1
ATOM 1467 O O . THR A 1 191 ? 34.532 19.045 -15.054 1.00 41.34 191 THR A O 1
ATOM 1470 N N . ASP A 1 192 ? 33.904 20.376 -16.781 1.00 49.66 192 ASP A N 1
ATOM 1471 C CA . ASP A 1 192 ? 34.661 19.857 -17.912 1.00 49.66 192 ASP A CA 1
ATOM 1472 C C . ASP A 1 192 ? 35.840 18.945 -17.532 1.00 49.66 192 ASP A C 1
ATOM 1474 O O . ASP A 1 192 ? 36.963 19.407 -17.320 1.00 49.66 192 ASP A O 1
ATOM 1478 N N . SER A 1 193 ? 35.630 17.626 -17.574 1.00 38.50 193 SER A N 1
ATOM 1479 C CA . SER A 1 193 ? 36.683 16.817 -18.173 1.00 38.50 193 SER A CA 1
ATOM 1480 C C . SER A 1 193 ? 36.609 17.096 -19.661 1.00 38.50 193 SER A C 1
ATOM 1482 O O . SER A 1 193 ? 35.697 16.653 -20.358 1.00 38.50 193 SER A O 1
ATOM 1484 N N . LYS A 1 194 ? 37.574 17.885 -20.130 1.00 45.69 194 LYS A N 1
ATOM 1485 C CA . LYS A 1 194 ? 38.075 17.770 -21.491 1.00 45.69 194 LYS A CA 1
ATOM 1486 C C . LYS A 1 194 ? 38.528 16.325 -21.681 1.00 45.69 194 LYS A C 1
ATOM 1488 O O . LYS A 1 194 ? 39.705 16.034 -21.523 1.00 45.69 194 LYS A O 1
ATOM 1493 N N . ASP A 1 195 ? 37.590 15.450 -22.008 1.00 38.69 195 ASP A N 1
ATOM 1494 C CA . ASP A 1 195 ? 37.899 14.237 -22.735 1.00 38.69 195 ASP A CA 1
ATOM 1495 C C . ASP A 1 195 ? 37.400 14.447 -24.158 1.00 38.69 195 ASP A C 1
ATOM 1497 O O . ASP A 1 195 ? 36.223 14.364 -24.507 1.00 38.69 195 ASP A O 1
ATOM 1501 N N . THR A 1 196 ? 38.358 14.876 -24.965 1.00 45.25 196 THR A N 1
ATOM 1502 C CA . THR A 1 196 ? 38.386 14.730 -26.410 1.00 45.25 196 THR A CA 1
ATOM 1503 C C . THR A 1 196 ? 38.025 13.296 -26.788 1.00 45.25 196 THR A C 1
ATOM 1505 O O . THR A 1 196 ? 38.874 12.413 -26.796 1.00 45.25 196 THR A O 1
ATOM 1508 N N . GLY A 1 197 ? 36.763 13.084 -27.134 1.00 33.31 197 GLY A N 1
ATOM 1509 C CA . GLY A 1 197 ? 36.270 11.838 -27.700 1.00 33.31 197 GLY A CA 1
ATOM 1510 C C . GLY A 1 197 ? 34.922 12.098 -28.344 1.00 33.31 197 GLY A C 1
ATOM 1511 O O . GLY A 1 197 ? 33.884 12.000 -27.702 1.00 33.31 197 GLY A O 1
ATOM 1512 N N . GLN A 1 198 ? 34.935 12.512 -29.609 1.00 33.34 198 GLN A N 1
ATOM 1513 C CA . GLN A 1 198 ? 33.738 12.505 -30.437 1.00 33.34 198 GLN A CA 1
ATOM 1514 C C . GLN A 1 198 ? 33.262 11.052 -30.576 1.00 33.34 198 GLN A C 1
ATOM 1516 O O . GLN A 1 198 ? 33.766 10.327 -31.429 1.00 33.34 198 GLN A O 1
ATOM 1521 N N . ASP A 1 199 ? 32.283 10.632 -29.775 1.00 35.75 199 ASP A N 1
ATOM 1522 C CA . ASP A 1 199 ? 31.504 9.422 -30.053 1.00 35.75 199 ASP A CA 1
ATOM 1523 C C . ASP A 1 199 ? 30.536 9.720 -31.207 1.00 35.75 199 ASP A C 1
ATOM 1525 O O . ASP A 1 199 ? 29.335 9.950 -31.045 1.00 35.75 199 ASP A O 1
ATOM 1529 N N . ILE A 1 200 ? 31.103 9.771 -32.412 1.00 36.03 200 ILE A N 1
ATOM 1530 C CA . ILE A 1 200 ? 30.361 9.656 -33.660 1.00 36.03 200 ILE A CA 1
ATOM 1531 C C . ILE A 1 200 ? 30.102 8.164 -33.860 1.00 36.03 200 ILE A C 1
ATOM 1533 O O . ILE A 1 200 ? 31.017 7.369 -34.062 1.00 36.03 200 ILE A O 1
ATOM 1537 N N . LEU A 1 201 ? 28.827 7.792 -33.805 1.00 30.50 201 LEU A N 1
ATOM 1538 C CA . LEU A 1 201 ? 28.335 6.493 -34.243 1.00 30.50 201 LEU A CA 1
ATOM 1539 C C . LEU A 1 201 ? 28.556 6.388 -35.761 1.00 30.50 201 LEU A C 1
ATOM 1541 O O . LEU A 1 201 ? 27.763 6.901 -36.551 1.00 30.50 201 LEU A O 1
ATOM 1545 N N . PHE A 1 202 ? 29.653 5.750 -36.171 1.00 31.27 202 PHE A N 1
ATOM 1546 C CA . PHE A 1 202 ? 29.875 5.379 -37.565 1.00 31.27 202 PHE A CA 1
ATOM 1547 C C . PHE A 1 202 ? 28.962 4.200 -37.907 1.00 31.27 202 PHE A C 1
ATOM 1549 O O . PHE A 1 202 ? 29.154 3.075 -37.452 1.00 31.27 202 PHE A O 1
ATOM 1556 N N . VAL A 1 203 ? 27.931 4.493 -38.696 1.00 35.69 203 VAL A N 1
ATOM 1557 C CA . VAL A 1 203 ? 27.216 3.498 -39.494 1.00 35.69 203 VAL A CA 1
ATOM 1558 C C . VAL A 1 203 ? 28.156 3.097 -40.627 1.00 35.69 203 VAL A C 1
ATOM 1560 O O . VAL A 1 203 ? 28.695 3.969 -41.307 1.00 35.69 203 VAL A O 1
ATOM 1563 N N . ASP A 1 204 ? 28.378 1.796 -40.796 1.00 36.72 204 ASP A N 1
ATOM 1564 C CA . ASP A 1 204 ? 29.221 1.239 -41.852 1.00 36.72 204 ASP A CA 1
ATOM 1565 C C . ASP A 1 204 ? 28.931 1.870 -43.226 1.00 36.72 204 ASP A C 1
ATOM 1567 O O . ASP A 1 204 ? 27.795 1.846 -43.705 1.00 36.72 204 ASP A O 1
ATOM 1571 N N . GLY A 1 205 ? 29.995 2.357 -43.881 1.00 47.91 205 GLY A N 1
ATOM 1572 C CA . GLY A 1 205 ? 30.087 2.315 -45.341 1.00 47.91 205 GLY A CA 1
ATOM 1573 C C . GLY A 1 205 ? 30.353 3.609 -46.116 1.00 47.91 205 GLY A C 1
ATOM 1574 O O . GLY A 1 205 ? 29.666 3.817 -47.106 1.00 47.91 205 GLY A O 1
ATOM 1575 N N . VAL A 1 206 ? 31.365 4.422 -45.772 1.00 40.22 206 VAL A N 1
ATOM 1576 C CA . VAL A 1 206 ? 32.088 5.273 -46.755 1.00 40.22 206 VAL A CA 1
ATOM 1577 C C . VAL A 1 206 ? 33.556 5.425 -46.311 1.00 40.22 206 VAL A C 1
ATOM 1579 O O . VAL A 1 206 ? 33.785 5.767 -45.151 1.00 40.22 206 VAL A O 1
ATOM 1582 N N . PRO A 1 207 ? 34.568 5.185 -47.169 1.00 42.16 207 PRO A N 1
ATOM 1583 C CA . PRO A 1 207 ? 35.963 5.432 -46.807 1.00 42.16 207 PRO A CA 1
ATOM 1584 C C . PRO A 1 207 ? 36.237 6.942 -46.709 1.00 42.16 207 PRO A C 1
ATOM 1586 O O . PRO A 1 207 ? 36.036 7.683 -47.669 1.00 42.16 207 PRO A O 1
ATOM 1589 N N . THR A 1 208 ? 36.705 7.397 -45.548 1.00 44.69 208 THR A N 1
ATOM 1590 C CA . THR A 1 208 ? 37.161 8.774 -45.283 1.00 44.69 208 THR A CA 1
ATOM 1591 C C . THR A 1 208 ? 38.681 8.826 -45.142 1.00 44.69 208 THR A C 1
ATOM 1593 O O . THR A 1 208 ? 39.303 7.842 -44.740 1.00 44.69 208 THR A O 1
ATOM 1596 N N . ASP A 1 209 ? 39.294 9.974 -45.445 1.00 50.09 209 ASP A N 1
ATOM 1597 C CA . ASP A 1 209 ? 40.726 10.188 -45.211 1.00 50.09 209 ASP A CA 1
ATOM 1598 C C . ASP A 1 209 ? 41.055 10.439 -43.722 1.00 50.09 209 ASP A C 1
ATOM 1600 O O . ASP A 1 209 ? 40.164 10.554 -42.876 1.00 50.09 209 ASP A O 1
ATOM 1604 N N . GLN A 1 210 ? 42.351 10.539 -43.392 1.00 50.28 210 GLN A N 1
ATOM 1605 C CA . GLN A 1 210 ? 42.856 10.715 -42.018 1.00 50.28 210 GLN A CA 1
ATOM 1606 C C . GLN A 1 210 ? 42.412 12.024 -41.329 1.00 50.28 210 GLN A C 1
ATOM 1608 O O . GLN A 1 210 ? 42.763 12.246 -40.171 1.00 50.28 210 GLN A O 1
ATOM 1613 N N . SER A 1 211 ? 41.642 12.885 -42.002 1.00 49.22 211 SER A N 1
ATOM 1614 C CA . SER A 1 211 ? 41.085 14.119 -41.441 1.00 49.22 211 SER A CA 1
ATOM 1615 C C . SER A 1 211 ? 39.565 14.080 -41.224 1.00 49.22 211 SER A C 1
ATOM 1617 O O . SER A 1 211 ? 38.990 15.071 -40.770 1.00 49.22 211 SER A O 1
ATOM 1619 N N . GLY A 1 212 ? 38.904 12.952 -41.517 1.00 48.56 212 GLY A N 1
ATOM 1620 C CA . GLY A 1 212 ? 37.477 12.755 -41.240 1.00 48.56 212 GLY A CA 1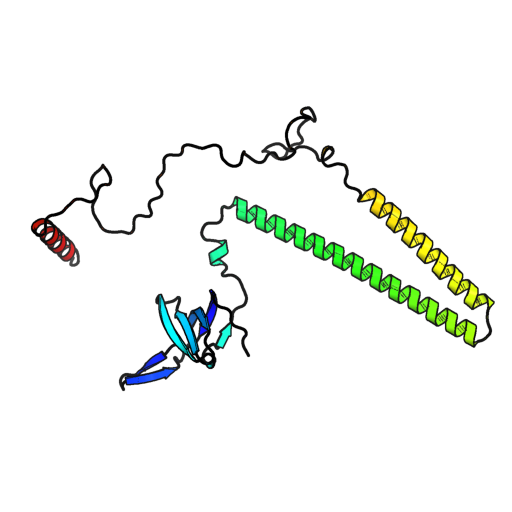
ATOM 1621 C C . GLY A 1 212 ? 36.536 13.595 -42.111 1.00 48.56 212 GLY A C 1
ATOM 1622 O O . GLY A 1 212 ? 35.371 13.774 -41.755 1.00 48.56 212 GLY A O 1
ATOM 1623 N N . ARG A 1 213 ? 37.012 14.119 -43.248 1.00 46.25 213 ARG A N 1
ATOM 1624 C CA . ARG A 1 213 ? 36.154 14.759 -44.255 1.00 46.25 213 ARG A CA 1
ATOM 1625 C C . ARG A 1 213 ? 35.675 13.715 -45.275 1.00 46.25 213 ARG A C 1
ATOM 1627 O O . ARG A 1 213 ? 36.466 12.851 -45.660 1.00 46.25 213 ARG A O 1
ATOM 1634 N N . PRO A 1 214 ? 34.406 13.764 -45.722 1.00 44.72 214 PRO A N 1
ATOM 1635 C CA . PRO A 1 214 ? 33.951 12.922 -46.822 1.00 44.72 214 PRO A CA 1
ATOM 1636 C C . PRO A 1 214 ? 34.744 13.269 -48.090 1.00 44.72 214 PRO A C 1
ATOM 1638 O O . PRO A 1 214 ? 34.883 14.442 -48.434 1.00 44.72 214 PRO A O 1
ATOM 1641 N N . LEU A 1 215 ? 35.299 12.249 -48.750 1.00 53.84 215 LEU A N 1
ATOM 1642 C CA . LEU A 1 215 ? 35.961 12.393 -50.044 1.00 53.84 215 LEU A CA 1
ATOM 1643 C C . LEU A 1 215 ? 34.893 12.728 -51.093 1.00 53.84 215 LEU A C 1
ATOM 1645 O O . LEU A 1 215 ? 34.002 11.915 -51.337 1.00 53.84 215 LEU A O 1
ATOM 1649 N N . ASP A 1 216 ? 34.990 13.904 -51.716 1.00 49.50 216 ASP A N 1
ATOM 1650 C CA . ASP A 1 216 ? 34.249 14.219 -52.942 1.00 49.50 216 ASP A CA 1
ATOM 1651 C C . ASP A 1 216 ? 34.783 13.316 -54.064 1.00 49.50 216 ASP A C 1
ATOM 1653 O O . ASP A 1 216 ? 35.734 13.651 -54.772 1.00 49.50 216 ASP A O 1
ATOM 1657 N N . LEU A 1 217 ? 34.210 12.119 -54.179 1.00 54.50 217 LEU A N 1
ATOM 1658 C CA . LEU A 1 217 ? 34.497 11.188 -55.264 1.00 54.50 217 LEU A CA 1
ATOM 1659 C C . LEU A 1 217 ? 33.749 11.650 -56.515 1.00 54.50 217 LEU A C 1
ATOM 1661 O O . LEU A 1 217 ? 32.532 11.853 -56.494 1.00 54.50 217 LEU A O 1
ATOM 1665 N N . THR A 1 218 ? 34.469 11.794 -57.625 1.00 60.34 218 THR A N 1
ATOM 1666 C CA . THR A 1 218 ? 33.834 11.994 -58.929 1.00 60.34 218 THR A CA 1
ATOM 1667 C C . THR A 1 218 ? 33.106 10.709 -59.357 1.00 60.34 218 THR A C 1
ATOM 1669 O O . THR A 1 218 ? 33.490 9.616 -58.930 1.00 60.34 218 THR A O 1
ATOM 1672 N N . PRO A 1 219 ? 32.065 10.795 -60.211 1.00 53.59 219 PRO A N 1
ATOM 1673 C CA . PRO A 1 219 ? 31.269 9.631 -60.620 1.00 53.59 219 PRO A CA 1
ATOM 1674 C C . PRO A 1 219 ? 32.104 8.466 -61.176 1.00 53.59 219 PRO A C 1
ATOM 1676 O O . PRO A 1 219 ? 31.798 7.309 -60.911 1.00 53.59 219 PRO A O 1
ATOM 1679 N N . GLU A 1 220 ? 33.213 8.767 -61.858 1.00 55.00 220 GLU A N 1
ATOM 1680 C CA . GLU A 1 220 ? 34.132 7.767 -62.420 1.00 55.00 220 GLU A CA 1
ATOM 1681 C C . GLU A 1 220 ? 34.905 6.971 -61.349 1.00 55.00 220 GLU A C 1
ATOM 1683 O O . GLU A 1 220 ? 35.317 5.839 -61.593 1.00 55.00 220 GLU A O 1
ATOM 1688 N N . GLN A 1 221 ? 35.091 7.518 -60.142 1.00 54.09 221 GLN A N 1
ATOM 1689 C CA . GLN A 1 221 ? 35.790 6.824 -59.053 1.00 54.09 221 GLN A CA 1
ATOM 1690 C C . GLN A 1 221 ? 34.855 5.907 -58.250 1.00 54.09 221 GLN A C 1
ATOM 1692 O O . GLN A 1 221 ? 35.305 4.882 -57.732 1.00 54.09 221 GLN A O 1
ATOM 1697 N N . ALA A 1 222 ? 33.557 6.223 -58.194 1.00 56.62 222 ALA A N 1
ATOM 1698 C CA . ALA A 1 222 ? 32.556 5.409 -57.504 1.00 56.62 222 ALA A CA 1
ATOM 1699 C C . ALA A 1 222 ? 32.290 4.065 -58.212 1.00 56.62 222 ALA A C 1
ATOM 1701 O O . ALA A 1 222 ? 32.152 3.042 -57.540 1.00 56.62 222 ALA A O 1
ATOM 1702 N N . GLU A 1 223 ? 32.305 4.033 -59.551 1.00 56.44 223 GLU A N 1
ATOM 1703 C CA . GLU A 1 223 ? 32.095 2.795 -60.324 1.00 56.44 223 GLU A CA 1
ATOM 1704 C C . GLU A 1 223 ? 33.236 1.779 -60.128 1.00 56.44 223 GLU A C 1
ATOM 1706 O O . GLU A 1 223 ? 32.987 0.582 -59.980 1.00 56.44 223 GLU A O 1
ATOM 1711 N N . SER A 1 224 ? 34.482 2.249 -59.993 1.00 56.56 224 SER A N 1
ATOM 1712 C CA . SER A 1 224 ? 35.652 1.375 -59.790 1.00 56.56 224 SER A CA 1
ATOM 1713 C C . SER A 1 224 ? 35.666 0.637 -58.438 1.00 56.56 224 SER A C 1
ATOM 1715 O O . SER A 1 224 ? 36.240 -0.448 -58.317 1.00 56.56 224 SER A O 1
ATOM 1717 N N . LEU A 1 225 ? 35.006 1.195 -57.416 1.00 57.00 225 LEU A N 1
ATOM 1718 C CA . LEU A 1 225 ? 34.886 0.579 -56.090 1.00 57.00 225 LEU A CA 1
ATOM 1719 C C . LEU A 1 225 ? 33.742 -0.442 -56.029 1.00 57.00 225 LEU A C 1
ATOM 1721 O O . LEU A 1 225 ? 33.822 -1.406 -55.263 1.00 57.00 225 LEU A O 1
ATOM 1725 N N . GLN A 1 226 ? 32.713 -0.274 -56.862 1.00 53.22 226 GLN A N 1
ATOM 1726 C CA . GLN A 1 226 ? 31.589 -1.203 -56.940 1.00 53.22 226 GLN A CA 1
ATOM 1727 C C . GLN A 1 226 ? 31.985 -2.511 -57.649 1.00 53.22 226 GLN A C 1
ATOM 1729 O O . GLN A 1 226 ? 31.636 -3.591 -57.168 1.00 53.22 226 GLN A O 1
ATOM 1734 N N . GLU A 1 227 ? 32.835 -2.449 -58.684 1.00 54.94 227 GLU A N 1
ATOM 1735 C CA . GLU A 1 227 ? 33.388 -3.653 -59.334 1.00 54.94 227 GLU A CA 1
ATOM 1736 C C . GLU A 1 227 ? 34.335 -4.461 -58.423 1.00 54.94 227 GLU A C 1
ATOM 1738 O O . GLU A 1 227 ? 34.381 -5.691 -58.501 1.00 54.94 227 GLU A O 1
ATOM 1743 N N . GLN A 1 228 ? 35.059 -3.815 -57.498 1.00 54.59 228 GLN A N 1
ATOM 1744 C CA . GLN A 1 228 ? 35.912 -4.531 -56.536 1.00 54.59 228 GLN A CA 1
ATOM 1745 C C . GLN A 1 228 ? 35.127 -5.202 -55.398 1.00 54.59 228 GLN A C 1
ATOM 1747 O O . GLN A 1 228 ? 35.585 -6.215 -54.858 1.00 54.59 228 GLN A O 1
ATOM 1752 N N . ALA A 1 229 ? 33.956 -4.671 -55.036 1.00 54.09 229 ALA A N 1
ATOM 1753 C CA . ALA A 1 229 ? 33.102 -5.248 -54.000 1.00 54.09 229 ALA A CA 1
ATOM 1754 C C . ALA A 1 229 ? 32.355 -6.502 -54.493 1.00 54.09 229 ALA A C 1
ATOM 1756 O O . ALA A 1 229 ? 32.212 -7.468 -53.740 1.00 54.09 229 ALA A O 1
ATOM 1757 N N . GLU A 1 230 ? 31.955 -6.543 -55.768 1.00 51.31 230 GLU A N 1
ATOM 1758 C CA . GLU A 1 230 ? 31.279 -7.709 -56.359 1.00 51.31 230 GLU A CA 1
ATOM 1759 C C . GLU A 1 230 ? 32.241 -8.876 -56.673 1.00 51.31 230 GLU A C 1
ATOM 1761 O O . GLU A 1 230 ? 31.823 -10.036 -56.725 1.00 51.31 230 GLU A O 1
ATOM 1766 N N . GLY A 1 231 ? 33.550 -8.616 -56.782 1.00 54.25 231 GLY A N 1
ATOM 1767 C CA . GLY A 1 231 ? 34.570 -9.631 -57.083 1.00 54.25 231 GLY A CA 1
ATOM 1768 C C . GLY A 1 231 ? 35.013 -10.531 -55.916 1.00 54.25 231 GLY A C 1
ATOM 1769 O O . GLY A 1 231 ? 35.666 -11.546 -56.155 1.00 54.25 231 GLY A O 1
ATOM 1770 N N . LYS A 1 232 ? 34.674 -10.214 -54.656 1.00 49.97 232 LYS A N 1
ATOM 1771 C CA . LYS A 1 232 ? 35.107 -10.995 -53.468 1.00 49.97 232 LYS A CA 1
ATOM 1772 C C . LYS A 1 232 ? 34.053 -11.957 -52.903 1.00 49.97 232 LYS A C 1
ATOM 1774 O O . LYS A 1 232 ? 34.292 -12.590 -51.880 1.00 49.97 232 LYS A O 1
ATOM 1779 N N . GLY A 1 233 ? 32.917 -12.110 -53.585 1.00 49.44 233 GLY A N 1
ATOM 1780 C CA . GLY A 1 233 ? 31.819 -13.003 -53.193 1.00 49.44 233 GLY A CA 1
ATOM 1781 C C . GLY A 1 233 ? 31.791 -14.371 -53.886 1.00 49.44 233 GLY A C 1
ATOM 1782 O O . GLY A 1 233 ? 30.751 -15.026 -53.860 1.00 49.44 233 GLY A O 1
ATOM 1783 N N . LYS A 1 234 ? 32.879 -14.802 -54.540 1.00 45.72 234 LYS A N 1
ATOM 1784 C CA . LYS A 1 234 ? 33.031 -16.169 -55.068 1.00 45.72 234 LYS A CA 1
ATOM 1785 C C . LYS A 1 234 ? 34.470 -16.663 -54.920 1.00 45.72 234 LYS A C 1
ATOM 1787 O O . LYS A 1 234 ? 35.282 -16.490 -55.825 1.00 45.72 234 LYS A O 1
ATOM 1792 N N . ALA A 1 235 ? 34.744 -17.308 -53.793 1.00 43.34 235 ALA A N 1
ATOM 1793 C CA . ALA A 1 235 ? 35.711 -18.394 -53.650 1.00 43.34 235 ALA A CA 1
ATOM 1794 C C . ALA A 1 235 ? 35.308 -19.225 -52.430 1.00 43.34 235 ALA A C 1
ATOM 1796 O O . ALA A 1 235 ? 35.067 -18.606 -51.369 1.00 43.34 235 ALA A O 1
#